Protein AF-A0AB35XKW8-F1 (afdb_monomer)

Secondary structure (DSSP, 8-state):
----PPPPPEEEEEE-SSTTEEEEEEESS--S-BEEEEE-TTTTTTTTTEEEEEETTEEEEEESSS-HHHHHHHHHHHHHHHGGGGGG-EE-TT-BPPPHHHHHHHHHHHHIIIIIHHHHHHTTEEEEEEEEEEETTEEEEEEEEEETTTT-HHHIIIIIHHHHHHHHHHHTS-EEEEE-

InterPro domains:
  IPR001075 NIF system FeS cluster assembly, NifU, C-terminal [PF01106] (121-177)
  IPR034904 Fe-S cluster assembly domain superfamily [G3DSA:3.30.300.130] (99-180)
  IPR034904 Fe-S cluster assembly domain superfamily [SSF117916] (100-179)

Radius of gyration: 18.02 Å; Cα contacts (8 Å, |Δi|>4): 327; chains: 1; bounding box: 42×29×47 Å

Solvent-accessible surface area (backbone atoms only — not comparable to full-atom values): 9863 Å² total; per-residue (Å²): 133,82,78,78,73,69,62,70,72,43,75,49,79,38,84,52,96,46,88,54,31,35,39,33,40,43,41,54,60,68,70,74,37,29,34,42,56,70,40,31,68,66,38,52,90,43,56,87,48,29,51,39,34,33,38,86,53,28,37,40,37,33,47,71,83,69,54,62,90,79,46,43,69,61,49,52,52,23,48,58,57,21,64,78,46,45,90,66,49,38,62,38,97,81,39,37,74,56,58,64,47,62,45,50,42,51,55,49,52,52,38,34,74,37,75,47,23,52,54,30,47,77,65,57,17,41,58,41,85,72,47,63,45,68,56,96,85,45,36,39,38,36,30,36,55,34,64,57,35,46,92,31,75,64,37,52,61,66,42,47,50,44,52,25,50,52,49,18,63,49,71,73,45,78,46,44,60,46,80,106

Nearest PDB structures (foldseek):
  4r1l-assembly2_C  TM=5.581E-01  e=3.832E-01  Bacteroides thetaiotaomicron VPI-5482
  4r1l-assembly3_B  TM=3.625E-01  e=9.963E-02  Bacteroides thetaiotaomicron VPI-5482
  4rvn-assembly1_B  TM=3.310E-01  e=1.197E-01  Bacteroides thetaiotaomicron VPI-5482
  4r1m-assembly1_B  TM=3.168E-01  e=7.336E-02  Bacteroides thetaiotaomicron VPI-5482
  4rvo-assembly2_D  TM=3.178E-01  e=8.815E-02  Bacteroides thetaiotaomicron VPI-5482

Structure (mmCIF, N/CA/C/O backbone):
data_AF-A0AB35XKW8-F1
#
_entry.id   AF-A0AB35XKW8-F1
#
loop_
_atom_site.group_PDB
_atom_site.id
_atom_site.type_symbol
_atom_site.label_atom_id
_atom_site.label_alt_id
_atom_site.label_comp_id
_atom_site.label_asym_id
_atom_site.label_entity_id
_atom_site.label_seq_id
_atom_site.pdbx_PDB_ins_code
_atom_site.Cartn_x
_atom_site.Cartn_y
_atom_site.Cartn_z
_atom_site.occupancy
_atom_site.B_iso_or_equiv
_atom_site.auth_seq_id
_atom_site.auth_comp_id
_atom_site.auth_asym_id
_atom_site.auth_atom_id
_atom_site.pdbx_PDB_model_num
ATOM 1 N N . MET A 1 1 ? 7.098 11.054 27.295 1.00 31.59 1 MET A N 1
ATOM 2 C CA . MET A 1 1 ? 6.701 11.093 25.871 1.00 31.59 1 MET A CA 1
ATOM 3 C C . MET A 1 1 ? 7.208 9.828 25.201 1.00 31.59 1 MET A C 1
ATOM 5 O O . MET A 1 1 ? 8.410 9.703 25.021 1.00 31.59 1 MET A O 1
ATOM 9 N N . LYS A 1 2 ? 6.337 8.852 24.909 1.00 32.81 2 LYS A N 1
ATOM 10 C CA . LYS A 1 2 ? 6.693 7.779 23.969 1.00 32.81 2 LYS A CA 1
ATOM 11 C C . LYS A 1 2 ? 6.633 8.412 22.583 1.00 32.81 2 LYS A C 1
ATOM 13 O O . LYS A 1 2 ? 5.578 8.929 22.228 1.00 32.81 2 LYS A O 1
ATOM 18 N N . LEU A 1 3 ? 7.746 8.432 21.848 1.00 36.75 3 LEU A N 1
ATOM 19 C CA . LEU A 1 3 ? 7.683 8.702 20.416 1.00 36.75 3 LEU A CA 1
ATOM 20 C C . LEU A 1 3 ? 6.728 7.658 19.838 1.00 36.75 3 LEU A C 1
ATOM 22 O O . LEU A 1 3 ? 7.002 6.460 19.931 1.00 36.75 3 LEU A O 1
ATOM 26 N N . ALA A 1 4 ? 5.593 8.096 19.300 1.00 41.97 4 ALA A N 1
ATOM 27 C CA . ALA A 1 4 ? 4.876 7.274 18.346 1.00 41.97 4 ALA A CA 1
ATOM 28 C C . ALA A 1 4 ? 5.882 7.018 17.219 1.00 41.97 4 ALA A C 1
ATOM 30 O O . ALA A 1 4 ? 6.265 7.951 16.512 1.00 41.97 4 ALA A O 1
ATOM 31 N N . SER A 1 5 ? 6.420 5.796 17.142 1.00 45.06 5 SER A N 1
ATOM 32 C CA . SER A 1 5 ? 7.221 5.415 15.984 1.00 45.06 5 SER A CA 1
ATOM 33 C C . SER A 1 5 ? 6.320 5.608 14.781 1.00 45.06 5 SER A C 1
ATOM 35 O O . SER A 1 5 ? 5.225 5.044 14.736 1.00 45.06 5 SER A O 1
ATOM 37 N N . ARG A 1 6 ? 6.769 6.436 13.835 1.00 52.53 6 ARG A N 1
ATOM 38 C CA . ARG A 1 6 ? 6.232 6.378 12.480 1.00 52.53 6 ARG A CA 1
ATOM 39 C C . ARG A 1 6 ? 6.251 4.905 12.059 1.00 52.53 6 ARG A C 1
ATOM 41 O O . ARG A 1 6 ? 7.224 4.223 12.402 1.00 52.53 6 ARG A O 1
ATOM 48 N N . PRO A 1 7 ? 5.199 4.395 11.401 1.00 57.16 7 PRO A N 1
ATOM 49 C CA . PRO A 1 7 ? 5.259 3.049 10.854 1.00 57.16 7 PRO A CA 1
ATOM 50 C C . PRO A 1 7 ? 6.541 2.945 10.019 1.00 57.16 7 PRO A C 1
ATOM 52 O O . PRO A 1 7 ? 6.806 3.803 9.179 1.00 57.16 7 PRO A O 1
ATOM 55 N N . SER A 1 8 ? 7.396 1.972 10.337 1.00 68.06 8 SER A N 1
ATOM 56 C CA . SER A 1 8 ? 8.631 1.757 9.588 1.00 68.06 8 SER A CA 1
ATOM 57 C C . SER A 1 8 ? 8.250 1.345 8.176 1.00 68.06 8 SER A C 1
ATOM 59 O O . SER A 1 8 ? 7.565 0.332 8.017 1.00 68.06 8 SER A O 1
ATOM 61 N N . THR A 1 9 ? 8.680 2.112 7.175 1.00 82.00 9 THR A N 1
ATOM 62 C CA . THR A 1 9 ? 8.496 1.729 5.777 1.00 82.00 9 THR A CA 1
ATOM 63 C C . THR A 1 9 ? 9.130 0.362 5.564 1.00 82.00 9 THR A C 1
ATOM 65 O O . THR A 1 9 ? 10.307 0.158 5.867 1.00 82.00 9 THR A O 1
ATOM 68 N N . ALA A 1 10 ? 8.336 -0.584 5.080 1.00 87.75 10 ALA A N 1
ATOM 69 C CA . ALA A 1 10 ? 8.802 -1.916 4.741 1.00 87.75 10 ALA A CA 1
ATOM 70 C C . ALA A 1 10 ? 8.487 -2.187 3.276 1.00 87.75 10 ALA A C 1
ATOM 72 O O . ALA A 1 10 ? 7.407 -1.844 2.793 1.00 87.75 10 ALA A O 1
ATOM 73 N N . ILE A 1 11 ? 9.448 -2.804 2.593 1.00 93.69 11 ILE A N 1
ATOM 74 C CA . ILE A 1 11 ? 9.279 -3.283 1.227 1.00 93.69 11 ILE A CA 1
ATOM 75 C C . ILE A 1 11 ? 9.716 -4.733 1.112 1.00 93.69 11 ILE A C 1
ATOM 77 O O . ILE A 1 11 ? 10.775 -5.122 1.633 1.00 93.69 11 ILE A O 1
ATOM 81 N N . HIS A 1 12 ? 8.925 -5.518 0.388 1.00 92.88 12 HIS A N 1
ATOM 82 C CA . HIS A 1 12 ? 9.279 -6.880 0.012 1.00 92.88 12 HIS A CA 1
ATOM 83 C C . HIS A 1 12 ? 8.929 -7.152 -1.456 1.00 92.88 12 HIS A C 1
ATOM 85 O O . HIS A 1 12 ? 7.879 -6.713 -1.929 1.00 92.88 12 HIS A O 1
ATOM 91 N N . PRO A 1 13 ? 9.809 -7.849 -2.192 1.00 96.75 13 PRO A N 1
ATOM 92 C CA . PRO A 1 13 ? 9.525 -8.255 -3.557 1.00 96.75 13 PRO A CA 1
ATOM 93 C C . PRO A 1 13 ? 8.660 -9.519 -3.586 1.00 96.75 13 PRO A C 1
ATOM 95 O O . PRO A 1 13 ? 8.907 -10.480 -2.856 1.00 96.75 13 PRO A O 1
ATOM 98 N N . GLU A 1 14 ? 7.692 -9.536 -4.491 1.00 97.38 14 GLU A N 1
ATOM 99 C CA . GLU A 1 14 ? 6.877 -10.686 -4.862 1.00 97.38 14 GLU A CA 1
ATOM 100 C C . GLU A 1 14 ? 7.125 -11.014 -6.335 1.00 97.38 14 GLU A C 1
ATOM 102 O O . GLU A 1 14 ? 7.125 -10.133 -7.202 1.00 97.38 14 GLU A O 1
ATOM 107 N N . ALA A 1 15 ? 7.359 -12.296 -6.617 1.00 96.50 15 ALA A N 1
ATOM 108 C CA . ALA A 1 15 ? 7.504 -12.773 -7.983 1.00 96.50 15 ALA A CA 1
ATOM 109 C C . ALA A 1 15 ? 6.166 -12.666 -8.722 1.00 96.50 15 ALA A C 1
ATOM 111 O O . ALA A 1 15 ? 5.113 -12.981 -8.164 1.00 96.50 15 ALA A O 1
ATOM 112 N N . THR A 1 16 ? 6.217 -12.261 -9.987 1.00 96.94 16 THR A N 1
ATOM 113 C CA . THR A 1 16 ? 5.053 -12.297 -10.875 1.00 96.94 16 THR A CA 1
ATOM 114 C C . THR A 1 16 ? 5.150 -13.479 -11.843 1.00 96.94 16 THR A C 1
ATOM 116 O O . THR A 1 16 ? 6.077 -14.287 -11.769 1.00 96.94 16 THR A O 1
ATOM 119 N N . ALA A 1 17 ? 4.173 -13.608 -12.745 1.00 96.12 17 ALA A N 1
ATOM 120 C CA . ALA A 1 17 ? 4.234 -14.600 -13.816 1.00 96.12 17 ALA A CA 1
ATOM 121 C C . ALA A 1 17 ? 5.375 -14.323 -14.812 1.00 96.12 17 ALA A C 1
ATOM 123 O O . ALA A 1 17 ? 5.873 -15.263 -15.430 1.00 96.12 17 ALA A O 1
ATOM 124 N N . ASP A 1 18 ? 5.788 -13.060 -14.955 1.00 96.50 18 ASP A N 1
ATOM 125 C CA . ASP A 1 18 ? 6.943 -12.666 -15.754 1.00 96.50 18 ASP A CA 1
ATOM 126 C C . ASP A 1 18 ? 8.193 -12.582 -14.855 1.00 96.50 18 ASP A C 1
ATOM 128 O O . ASP A 1 18 ? 8.229 -11.760 -13.936 1.00 96.50 18 ASP A O 1
ATOM 132 N N . PRO A 1 19 ? 9.244 -13.389 -15.094 1.00 94.69 19 PRO A N 1
ATOM 133 C CA . PRO A 1 19 ? 10.497 -13.307 -14.346 1.00 94.69 19 PRO A CA 1
ATOM 134 C C . PRO A 1 19 ? 11.203 -11.948 -14.442 1.00 94.69 19 PRO A C 1
ATOM 136 O O . PRO A 1 19 ? 12.021 -11.635 -13.576 1.00 94.69 19 PRO A O 1
ATOM 139 N N . ALA A 1 20 ? 10.919 -11.152 -15.478 1.00 97.00 20 ALA A N 1
ATOM 140 C CA . ALA A 1 20 ? 11.434 -9.794 -15.614 1.00 97.00 20 ALA A CA 1
ATOM 141 C C . ALA A 1 20 ? 10.683 -8.787 -14.729 1.00 97.00 20 ALA A C 1
ATOM 143 O O . ALA A 1 20 ? 11.193 -7.691 -14.488 1.00 97.00 20 ALA A O 1
ATOM 144 N N . THR A 1 21 ? 9.522 -9.151 -14.183 1.00 98.25 21 THR A N 1
ATOM 145 C CA . THR A 1 21 ? 8.661 -8.254 -13.411 1.00 98.25 21 THR A CA 1
ATOM 146 C C . THR A 1 21 ? 8.548 -8.701 -11.958 1.00 98.25 21 THR A C 1
ATOM 148 O O . THR A 1 21 ? 8.154 -9.828 -11.649 1.00 98.25 21 THR A O 1
ATOM 151 N N . LEU A 1 22 ? 8.838 -7.779 -11.043 1.00 98.31 22 LEU A N 1
ATOM 152 C CA . LEU A 1 22 ? 8.601 -7.942 -9.612 1.00 98.31 22 LEU A CA 1
ATOM 153 C C . LEU A 1 22 ? 7.545 -6.951 -9.134 1.00 98.31 22 LEU A C 1
ATOM 155 O O . LEU A 1 22 ? 7.564 -5.773 -9.493 1.00 98.31 22 LEU A O 1
ATOM 159 N N . ARG A 1 23 ? 6.660 -7.426 -8.258 1.00 98.25 23 ARG A N 1
ATOM 160 C CA . ARG A 1 23 ? 5.759 -6.577 -7.482 1.00 98.25 23 ARG A CA 1
ATOM 161 C C . ARG A 1 23 ? 6.428 -6.262 -6.150 1.00 98.25 23 ARG A C 1
ATOM 163 O O . ARG A 1 23 ? 6.595 -7.139 -5.312 1.00 98.25 23 ARG A O 1
ATOM 170 N N . TRP A 1 24 ? 6.805 -5.013 -5.940 1.00 97.94 24 TRP A N 1
ATOM 171 C CA . TRP A 1 24 ? 7.358 -4.531 -4.680 1.00 97.94 24 TRP A CA 1
ATOM 172 C C . TRP A 1 24 ? 6.222 -4.017 -3.813 1.00 97.94 24 TRP A C 1
ATOM 174 O O . TRP A 1 24 ? 5.724 -2.914 -4.026 1.00 97.94 24 TRP A O 1
ATOM 184 N N . VAL A 1 25 ? 5.788 -4.825 -2.853 1.00 96.44 25 VAL A N 1
ATOM 185 C CA . VAL A 1 25 ? 4.743 -4.420 -1.912 1.00 96.44 25 VAL A CA 1
ATOM 186 C C . VAL A 1 25 ? 5.313 -3.387 -0.946 1.00 96.44 25 VAL A C 1
ATOM 188 O O . VAL A 1 25 ? 6.421 -3.552 -0.434 1.00 96.44 25 VAL A O 1
ATOM 191 N N . VAL A 1 26 ? 4.553 -2.316 -0.721 1.00 94.56 26 VAL A N 1
ATOM 192 C CA . VAL A 1 26 ? 4.947 -1.156 0.079 1.00 94.56 26 VAL A CA 1
ATOM 193 C C . VAL A 1 26 ? 4.020 -1.010 1.287 1.00 94.56 26 VAL A C 1
ATOM 195 O O . VAL A 1 26 ? 2.817 -0.752 1.167 1.00 94.56 26 VAL A O 1
ATOM 198 N N . SER A 1 27 ? 4.614 -1.102 2.474 1.00 90.62 27 SER A N 1
ATOM 199 C CA . SER A 1 27 ? 3.948 -0.907 3.763 1.00 90.62 27 SER A CA 1
ATOM 200 C C . SER A 1 27 ? 4.454 0.348 4.471 1.00 90.62 27 SER A C 1
ATOM 202 O O . SER A 1 27 ? 5.594 0.773 4.292 1.00 90.62 27 SER A O 1
ATOM 204 N N . GLY A 1 28 ? 3.606 0.941 5.313 1.00 87.06 28 GLY A N 1
ATOM 205 C CA . GLY A 1 28 ? 3.952 2.094 6.153 1.00 87.06 28 GLY A CA 1
ATOM 206 C C . GLY A 1 28 ? 3.899 3.471 5.478 1.00 87.06 28 GLY A C 1
ATOM 207 O O . GLY A 1 28 ? 3.867 4.473 6.187 1.00 87.06 28 GLY A O 1
ATOM 208 N N . VAL A 1 29 ? 3.802 3.545 4.148 1.00 89.69 29 VAL A N 1
ATOM 209 C CA . VAL A 1 29 ? 3.678 4.806 3.391 1.00 89.69 29 VAL A CA 1
ATOM 210 C C . VAL A 1 29 ? 2.570 4.705 2.337 1.00 89.69 29 VAL A C 1
ATOM 212 O O . VAL A 1 29 ? 2.234 3.601 1.895 1.00 89.69 29 VAL A O 1
ATOM 215 N N . SER A 1 30 ? 1.927 5.828 2.007 1.00 88.94 30 SER A N 1
ATOM 216 C CA . SER A 1 30 ? 1.024 5.940 0.857 1.00 88.94 30 SER A CA 1
ATOM 217 C C . SER A 1 30 ? 1.808 6.385 -0.374 1.00 88.94 30 SER A C 1
ATOM 219 O O . SER A 1 30 ? 2.691 7.241 -0.297 1.00 88.94 30 SER A O 1
ATOM 221 N N . LEU A 1 31 ? 1.487 5.779 -1.511 1.00 93.31 31 LEU A N 1
ATOM 222 C CA . LEU A 1 31 ? 2.049 6.176 -2.795 1.00 93.31 31 LEU A CA 1
ATOM 223 C C . LEU A 1 31 ? 1.239 7.363 -3.354 1.00 93.31 31 LEU A C 1
ATOM 225 O O . LEU A 1 31 ? 0.085 7.528 -2.964 1.00 93.31 31 LEU A O 1
ATOM 229 N N . PRO A 1 32 ? 1.833 8.230 -4.188 1.00 91.69 32 PRO A N 1
ATOM 230 C CA . PRO A 1 32 ? 1.197 9.496 -4.571 1.00 91.69 32 PRO A CA 1
ATOM 231 C C . PRO A 1 32 ? 0.237 9.391 -5.768 1.00 91.69 32 PRO A C 1
ATOM 233 O O . PRO A 1 32 ? -0.646 10.232 -5.915 1.00 91.69 32 PRO A O 1
ATOM 236 N N . PHE A 1 33 ? 0.396 8.384 -6.629 1.00 95.50 33 PHE A N 1
ATOM 237 C CA . PHE A 1 33 ? -0.398 8.202 -7.849 1.00 95.50 33 PHE A CA 1
ATOM 238 C C . PHE A 1 33 ? -0.390 6.737 -8.308 1.00 95.50 33 PHE A C 1
ATOM 240 O O . PHE A 1 33 ? 0.419 5.939 -7.837 1.00 95.50 33 PHE A O 1
ATOM 247 N N . ALA A 1 34 ? -1.289 6.396 -9.229 1.00 95.88 34 ALA A N 1
ATOM 248 C CA . ALA A 1 34 ? -1.226 5.199 -10.060 1.00 95.88 34 ALA A CA 1
ATOM 249 C C . ALA A 1 34 ? -0.699 5.554 -11.457 1.00 95.88 34 ALA A C 1
ATOM 251 O O . ALA A 1 34 ? -1.082 6.581 -12.014 1.00 95.88 34 ALA A O 1
ATOM 252 N N . GLY A 1 35 ? 0.150 4.700 -12.028 1.00 96.88 35 GLY A N 1
ATOM 253 C CA . GLY A 1 35 ? 0.712 4.861 -13.373 1.00 96.88 35 GLY A CA 1
ATOM 254 C C . GLY A 1 35 ? 2.240 4.854 -13.405 1.00 96.88 35 GLY A C 1
ATOM 255 O O . GLY A 1 35 ? 2.895 4.636 -12.386 1.00 96.88 35 GLY A O 1
ATOM 256 N N . GLU A 1 36 ? 2.810 5.076 -14.590 1.00 97.44 36 GLU A N 1
ATOM 257 C CA . GLU A 1 36 ? 4.262 5.078 -14.806 1.00 97.44 36 GLU A CA 1
ATOM 258 C C . GLU A 1 36 ? 4.971 6.115 -13.920 1.00 97.44 36 GLU A C 1
ATOM 260 O O . GLU A 1 36 ? 4.539 7.264 -13.807 1.00 97.44 36 GLU A O 1
ATOM 265 N N . LEU A 1 37 ? 6.086 5.709 -13.317 1.00 97.62 37 LEU A N 1
ATOM 266 C CA . LEU A 1 37 ? 6.998 6.566 -12.574 1.00 97.62 37 LEU A CA 1
ATOM 267 C C . LEU A 1 37 ? 8.062 7.136 -13.518 1.00 97.62 37 LEU A C 1
ATOM 269 O O . LEU A 1 37 ? 8.874 6.393 -14.066 1.00 97.62 37 LEU A O 1
ATOM 273 N N . VAL A 1 38 ? 8.096 8.460 -13.656 1.00 97.38 38 VAL A N 1
ATOM 274 C CA . VAL A 1 38 ? 9.049 9.169 -14.526 1.00 97.38 38 VAL A CA 1
ATOM 275 C C . VAL A 1 38 ? 10.266 9.674 -13.762 1.00 97.38 38 VAL A C 1
ATOM 277 O O . VAL A 1 38 ? 11.364 9.702 -14.315 1.00 97.38 38 VAL A O 1
ATOM 280 N N . SER A 1 39 ? 10.099 10.085 -12.506 1.00 96.75 39 SER A N 1
ATOM 281 C CA . SER A 1 39 ? 11.230 10.429 -11.645 1.00 96.75 39 SER A CA 1
ATOM 282 C C . SER A 1 39 ? 10.891 10.206 -10.177 1.00 96.75 39 SER A C 1
ATOM 284 O O . SER A 1 39 ? 9.760 10.426 -9.739 1.00 96.75 39 SER A O 1
ATOM 286 N N . ALA A 1 40 ? 11.887 9.785 -9.415 1.00 96.88 40 ALA A N 1
ATOM 287 C CA . ALA A 1 40 ? 11.820 9.670 -7.969 1.00 96.88 40 ALA A CA 1
ATOM 288 C C . ALA A 1 40 ? 13.242 9.789 -7.425 1.00 96.88 40 ALA A C 1
ATOM 290 O O . ALA A 1 40 ? 14.064 8.917 -7.731 1.00 96.88 40 ALA A O 1
ATOM 291 N N . PRO A 1 41 ? 13.537 10.796 -6.580 1.00 94.38 41 PRO A N 1
ATOM 292 C CA . PRO A 1 41 ? 14.869 10.971 -6.025 1.00 94.38 41 PRO A CA 1
ATOM 293 C C . PRO A 1 41 ? 15.412 9.680 -5.405 1.00 94.38 41 PRO A C 1
ATOM 295 O O . PRO A 1 41 ? 14.839 9.132 -4.465 1.00 94.38 41 PRO A O 1
ATOM 298 N N . GLY A 1 42 ? 16.534 9.205 -5.943 1.00 91.31 42 GLY A N 1
ATOM 299 C CA . GLY A 1 42 ? 17.184 7.955 -5.537 1.00 91.31 42 GLY A CA 1
ATOM 300 C C . GLY A 1 42 ? 16.894 6.760 -6.448 1.00 91.31 42 GLY A C 1
ATOM 301 O O . GLY A 1 42 ? 17.689 5.826 -6.450 1.00 91.31 42 GLY A O 1
ATOM 302 N N . LEU A 1 43 ? 15.831 6.797 -7.257 1.00 95.81 43 LEU A N 1
ATOM 303 C CA . LEU A 1 43 ? 15.491 5.759 -8.238 1.00 95.81 43 LEU A CA 1
ATOM 304 C C . LEU A 1 43 ? 15.782 6.177 -9.687 1.00 95.81 43 LEU A C 1
ATOM 306 O O . LEU A 1 43 ? 15.826 5.313 -10.559 1.00 95.81 43 LEU A O 1
ATOM 310 N N . ASP A 1 44 ? 16.033 7.463 -9.943 1.00 95.62 44 ASP A N 1
ATOM 311 C CA . ASP A 1 44 ? 16.234 8.026 -11.290 1.00 95.62 44 ASP A CA 1
ATOM 312 C C . ASP A 1 44 ? 17.299 7.280 -12.116 1.00 95.62 44 ASP A C 1
ATOM 314 O O . ASP A 1 44 ? 17.128 7.056 -13.313 1.00 95.62 44 ASP A O 1
ATOM 318 N N . GLU A 1 45 ? 18.371 6.808 -11.472 1.00 93.44 45 GLU A N 1
ATOM 319 C CA . GLU A 1 45 ? 19.447 6.035 -12.115 1.00 93.44 45 GLU A CA 1
ATOM 320 C C . GLU A 1 45 ? 18.986 4.665 -12.653 1.00 93.44 45 GLU A C 1
ATOM 322 O O . GLU A 1 45 ? 19.651 4.061 -13.498 1.00 93.44 45 GLU A O 1
ATOM 327 N N . PHE A 1 46 ? 17.850 4.149 -12.175 1.00 95.69 46 PHE A N 1
ATOM 328 C CA . PHE A 1 46 ? 17.266 2.889 -12.631 1.00 95.69 46 PHE A CA 1
ATOM 329 C C . PHE A 1 46 ? 16.239 3.067 -13.744 1.00 95.69 46 PHE A C 1
ATOM 331 O O . PHE A 1 46 ? 16.071 2.132 -14.524 1.00 95.69 46 PHE A O 1
ATOM 338 N N . LEU A 1 47 ? 15.600 4.234 -13.866 1.00 94.00 47 LEU A N 1
AT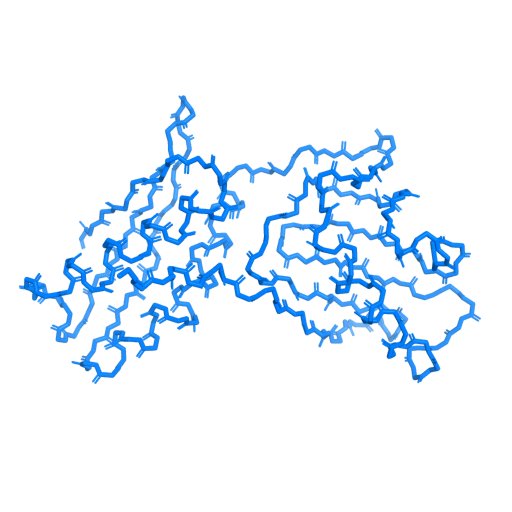OM 339 C CA . LEU A 1 47 ? 14.452 4.433 -14.764 1.00 94.00 47 LEU A CA 1
ATOM 340 C C . LEU A 1 47 ? 14.801 4.314 -16.260 1.00 94.00 47 LEU A C 1
ATOM 342 O O . LEU A 1 47 ? 13.917 4.136 -17.089 1.00 94.00 47 LEU A O 1
ATOM 346 N N . GLY A 1 48 ? 16.090 4.326 -16.620 1.00 92.69 48 GLY A N 1
ATOM 347 C CA . GLY A 1 48 ? 16.551 4.012 -17.981 1.00 92.69 48 GLY A CA 1
ATOM 348 C C . GLY A 1 48 ? 16.663 2.513 -18.308 1.00 92.69 48 GLY A C 1
ATOM 349 O O . GLY A 1 48 ? 16.792 2.159 -19.473 1.00 92.69 48 GLY A O 1
ATOM 350 N N . ARG A 1 49 ? 16.644 1.629 -17.301 1.00 94.94 49 ARG A N 1
ATOM 351 C CA . ARG A 1 49 ? 16.834 0.166 -17.448 1.00 94.94 49 ARG A CA 1
ATOM 352 C C . ARG A 1 49 ? 15.762 -0.680 -16.755 1.00 94.94 49 ARG A C 1
ATOM 354 O O . ARG A 1 49 ? 15.719 -1.895 -16.947 1.00 94.94 49 ARG A O 1
ATOM 361 N N . VAL A 1 50 ? 14.926 -0.052 -15.934 1.00 97.56 50 VAL A N 1
ATOM 362 C CA . VAL A 1 50 ? 13.786 -0.651 -15.245 1.00 97.56 50 VAL A CA 1
ATOM 363 C C . VAL A 1 50 ? 12.590 0.258 -15.483 1.00 97.56 50 VAL A C 1
ATOM 365 O O . VAL A 1 50 ? 12.610 1.417 -15.078 1.00 97.56 50 VAL A O 1
ATOM 368 N N . HIS A 1 51 ? 11.554 -0.274 -16.121 1.00 97.50 51 HIS A N 1
ATOM 369 C CA . HIS A 1 51 ? 10.262 0.393 -16.193 1.00 97.50 51 HIS A CA 1
ATOM 370 C C . HIS A 1 51 ? 9.534 0.207 -14.861 1.00 97.50 51 HIS A C 1
ATOM 372 O O . HIS A 1 51 ? 9.524 -0.898 -14.310 1.00 97.50 51 HIS A O 1
ATOM 378 N N . VAL A 1 52 ? 8.964 1.283 -14.323 1.00 98.12 52 VAL A N 1
ATOM 379 C CA . VAL A 1 52 ? 8.370 1.294 -12.986 1.00 98.12 52 VAL A CA 1
ATOM 380 C C . VAL A 1 52 ? 6.957 1.857 -13.056 1.00 98.12 52 VAL A C 1
ATOM 382 O O . VAL A 1 52 ? 6.766 2.996 -13.465 1.00 98.12 52 VAL A O 1
ATOM 385 N N . GLU A 1 53 ? 5.976 1.083 -12.603 1.00 97.94 53 GLU A N 1
ATOM 386 C CA . GLU A 1 53 ? 4.583 1.504 -12.462 1.00 97.94 53 GLU A CA 1
ATOM 387 C C . GLU A 1 53 ? 4.187 1.532 -10.987 1.00 97.94 53 GLU A C 1
ATOM 389 O O . GLU A 1 53 ? 4.419 0.592 -10.223 1.00 97.94 53 GLU A O 1
ATOM 394 N N . VAL A 1 54 ? 3.558 2.622 -10.570 1.00 97.75 54 VAL A N 1
ATOM 395 C CA . VAL A 1 54 ? 3.025 2.798 -9.223 1.00 97.75 54 VAL A CA 1
ATOM 396 C C . VAL A 1 54 ? 1.574 2.321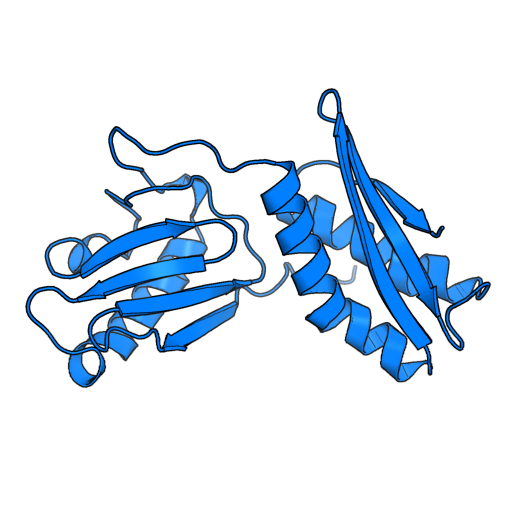 -9.203 1.00 97.75 54 VAL A C 1
ATOM 398 O O . VAL A 1 54 ? 0.792 2.612 -10.106 1.00 97.75 54 VAL A O 1
ATOM 401 N N . THR A 1 55 ? 1.204 1.573 -8.168 1.00 95.81 55 THR A N 1
ATOM 402 C CA . THR A 1 55 ? -0.160 1.078 -7.932 1.00 95.81 55 THR A CA 1
ATOM 403 C C . THR A 1 55 ? -0.546 1.300 -6.472 1.00 95.81 55 THR A C 1
ATOM 405 O O . THR A 1 55 ? 0.299 1.659 -5.648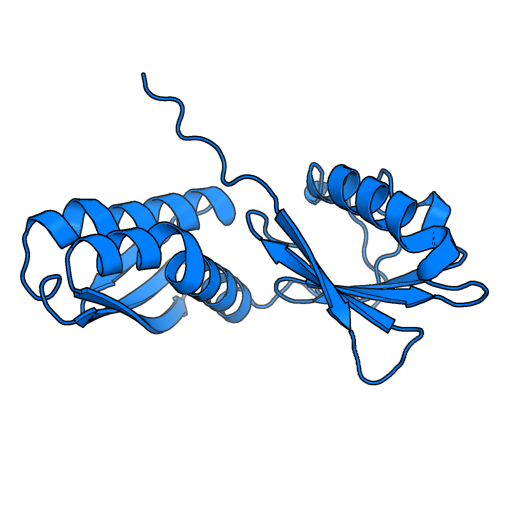 1.00 95.81 55 THR A O 1
ATOM 408 N N . VAL A 1 56 ? -1.804 1.040 -6.104 1.00 93.94 56 VAL A N 1
ATOM 409 C CA . VAL A 1 56 ? -2.202 1.035 -4.690 1.00 93.94 56 VAL A CA 1
ATOM 410 C C . VAL A 1 56 ? -1.341 0.020 -3.927 1.00 93.94 56 VAL A C 1
ATOM 412 O O . VAL A 1 56 ? -1.393 -1.189 -4.167 1.00 93.94 56 VAL A O 1
ATOM 415 N N . GLY A 1 57 ? -0.525 0.531 -3.004 1.00 93.81 57 GLY A N 1
ATOM 416 C CA . GLY A 1 57 ? 0.236 -0.297 -2.076 1.00 93.81 57 GLY A CA 1
ATOM 417 C C . GLY A 1 57 ? 1.435 -1.044 -2.649 1.00 93.81 57 GLY A C 1
ATOM 418 O O . GLY A 1 57 ? 2.031 -1.853 -1.937 1.00 93.81 57 GLY A O 1
ATOM 419 N N . ALA A 1 58 ? 1.795 -0.817 -3.910 1.00 96.75 58 ALA A N 1
ATOM 420 C CA . ALA A 1 58 ? 2.938 -1.483 -4.511 1.00 96.75 58 ALA A CA 1
ATOM 421 C C . ALA A 1 58 ? 3.524 -0.712 -5.689 1.00 96.75 58 ALA A C 1
ATOM 423 O O . ALA A 1 58 ? 2.847 0.071 -6.355 1.00 96.75 58 ALA A O 1
ATOM 424 N N . VAL A 1 59 ? 4.777 -1.030 -5.979 1.00 97.62 59 VAL A N 1
ATOM 425 C CA . VAL A 1 59 ? 5.492 -0.615 -7.180 1.00 97.62 59 VAL A CA 1
ATOM 426 C C . VAL A 1 59 ? 5.750 -1.854 -8.033 1.00 97.62 59 VAL A C 1
ATOM 428 O O . VAL A 1 59 ? 6.361 -2.815 -7.570 1.00 97.62 59 VAL A O 1
ATOM 431 N N . ILE A 1 60 ? 5.270 -1.861 -9.270 1.00 98.38 60 ILE A N 1
ATOM 432 C CA . ILE A 1 60 ? 5.574 -2.897 -10.254 1.00 98.38 60 ILE A CA 1
ATOM 433 C C . ILE A 1 60 ? 6.827 -2.457 -10.996 1.00 98.38 60 ILE A C 1
ATOM 435 O O . ILE A 1 60 ? 6.865 -1.371 -11.562 1.00 98.38 60 ILE A O 1
ATOM 439 N N . ALA A 1 61 ? 7.871 -3.273 -10.959 1.00 98.25 61 ALA A N 1
ATOM 440 C CA . ALA A 1 61 ? 9.129 -2.966 -11.617 1.00 98.25 61 ALA A CA 1
ATOM 441 C C . ALA A 1 61 ? 9.449 -4.066 -12.624 1.00 98.25 61 ALA A C 1
ATOM 443 O O . ALA A 1 61 ? 9.478 -5.243 -12.259 1.00 98.25 61 ALA A O 1
ATOM 444 N N . THR A 1 62 ? 9.722 -3.678 -13.866 1.00 98.44 62 THR A N 1
ATOM 445 C CA . THR A 1 62 ? 10.060 -4.580 -14.967 1.00 98.44 62 THR A CA 1
ATOM 446 C C . THR A 1 62 ? 11.434 -4.234 -15.508 1.00 98.44 62 THR A C 1
ATOM 448 O O . THR A 1 62 ? 11.677 -3.119 -15.968 1.00 98.44 62 THR A O 1
ATOM 451 N N . VAL A 1 63 ? 12.353 -5.190 -15.442 1.00 97.50 63 VAL A N 1
ATOM 452 C CA . VAL A 1 63 ? 13.716 -5.019 -15.940 1.00 97.50 63 VAL A CA 1
ATOM 453 C C . VAL A 1 63 ? 13.754 -5.142 -17.467 1.00 97.50 63 VAL A C 1
ATOM 455 O O . VAL A 1 63 ? 13.140 -6.047 -18.024 1.00 97.50 63 VAL A O 1
ATOM 458 N N . LEU A 1 64 ? 14.456 -4.230 -18.148 1.00 95.06 64 LEU A N 1
ATOM 459 C CA . LEU A 1 64 ? 14.459 -4.148 -19.617 1.00 95.06 64 LEU A CA 1
ATOM 460 C C . LEU A 1 64 ? 15.682 -4.825 -20.254 1.00 95.06 64 LEU A C 1
ATOM 462 O O . LEU A 1 64 ? 15.549 -5.567 -21.222 1.00 95.06 64 LEU A O 1
ATOM 466 N N . GLU A 1 65 ? 16.877 -4.582 -19.709 1.00 82.00 65 GLU A N 1
ATOM 467 C CA . GLU A 1 65 ? 18.156 -5.021 -20.304 1.00 82.00 65 GLU A CA 1
ATOM 468 C C . GLU A 1 65 ? 19.061 -5.761 -19.295 1.00 82.00 65 GLU A C 1
ATOM 470 O O . GLU A 1 65 ? 20.283 -5.817 -19.435 1.00 82.00 65 GLU A O 1
ATOM 475 N N . ASP A 1 66 ? 18.471 -6.317 -18.233 1.00 86.19 66 ASP A N 1
ATOM 476 C CA . ASP A 1 66 ? 19.193 -6.823 -17.062 1.00 86.19 66 ASP A CA 1
ATOM 477 C C . ASP A 1 66 ? 18.477 -8.014 -16.389 1.00 86.19 66 ASP A C 1
ATOM 479 O O . ASP A 1 66 ? 17.433 -8.465 -16.853 1.00 86.19 66 ASP A O 1
ATOM 483 N N . SER A 1 67 ? 19.023 -8.528 -15.284 1.00 92.50 67 SER A N 1
ATOM 484 C CA . SER A 1 67 ? 18.375 -9.537 -14.442 1.00 92.50 67 SER A CA 1
ATOM 485 C C . SER A 1 67 ? 18.236 -9.065 -12.995 1.00 92.50 67 SER A C 1
ATOM 487 O O . SER A 1 67 ? 19.130 -8.428 -12.431 1.00 92.50 67 SER A O 1
ATOM 489 N N . TRP A 1 68 ? 17.129 -9.437 -12.347 1.00 95.94 68 TRP A N 1
ATOM 490 C CA . TRP A 1 68 ? 16.893 -9.120 -10.934 1.00 95.94 68 TRP A CA 1
ATOM 491 C C . TRP A 1 68 ? 17.957 -9.680 -9.991 1.00 95.94 68 TRP A C 1
ATOM 493 O O . TRP A 1 68 ? 18.240 -9.063 -8.968 1.00 95.94 68 TRP A O 1
ATOM 503 N N . GLU A 1 69 ? 18.593 -10.797 -10.348 1.00 94.69 69 GLU A N 1
ATOM 504 C CA . GLU A 1 69 ? 19.734 -11.341 -9.605 1.00 94.69 69 GLU A CA 1
ATOM 505 C C . GLU A 1 69 ? 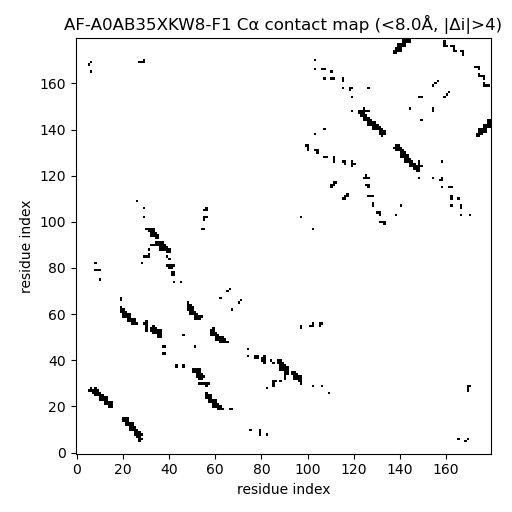20.888 -10.333 -9.516 1.00 94.69 69 GLU A C 1
ATOM 507 O O . GLU A 1 69 ? 21.524 -10.208 -8.471 1.00 94.69 69 GLU A O 1
ATOM 512 N N . ARG A 1 70 ? 21.130 -9.574 -10.593 1.00 95.19 70 ARG A N 1
ATOM 513 C CA . ARG A 1 70 ? 22.230 -8.614 -10.662 1.00 95.19 70 ARG A CA 1
ATOM 514 C C . ARG A 1 70 ? 21.891 -7.269 -10.031 1.00 95.19 70 ARG A C 1
ATOM 516 O O . ARG A 1 70 ? 22.754 -6.689 -9.382 1.00 95.19 70 ARG A O 1
ATOM 523 N N . ILE A 1 71 ? 20.676 -6.758 -10.236 1.00 95.38 71 ILE A N 1
ATOM 524 C CA . ILE A 1 71 ? 20.321 -5.380 -9.842 1.00 95.38 71 ILE A CA 1
ATOM 525 C C . ILE A 1 71 ? 19.369 -5.275 -8.651 1.00 95.38 71 ILE A C 1
ATOM 527 O O . ILE A 1 71 ? 19.158 -4.176 -8.142 1.00 95.38 71 ILE A O 1
ATOM 531 N N . GLY A 1 72 ? 18.779 -6.380 -8.192 1.00 95.25 72 GLY A N 1
ATOM 532 C CA . GLY A 1 72 ? 17.688 -6.349 -7.215 1.00 95.25 72 GLY A CA 1
ATOM 533 C C . GLY A 1 72 ? 18.073 -5.770 -5.855 1.00 95.25 72 GLY A C 1
ATOM 534 O O . GLY A 1 72 ? 17.267 -5.071 -5.245 1.00 95.25 72 GLY A O 1
ATOM 535 N N . GLY A 1 73 ? 19.301 -6.014 -5.384 1.00 96.25 73 GLY A N 1
ATOM 536 C CA . GLY A 1 73 ? 19.790 -5.460 -4.115 1.00 96.25 73 GLY A CA 1
ATOM 537 C C . GLY A 1 73 ? 19.923 -3.935 -4.147 1.00 96.25 73 GLY A C 1
ATOM 538 O O . GLY A 1 73 ? 19.419 -3.243 -3.256 1.00 96.25 73 GLY A O 1
ATOM 539 N N . ASP A 1 74 ? 20.536 -3.411 -5.207 1.00 96.44 74 ASP A N 1
ATOM 540 C CA . ASP A 1 74 ? 20.722 -1.970 -5.386 1.00 96.44 74 ASP A CA 1
ATOM 541 C C . ASP A 1 74 ? 19.383 -1.280 -5.664 1.00 96.44 74 ASP A C 1
ATOM 543 O O . ASP A 1 74 ? 19.093 -0.248 -5.063 1.00 96.44 74 ASP A O 1
ATOM 547 N N . PHE A 1 75 ? 18.517 -1.890 -6.486 1.00 96.88 75 PHE A N 1
ATOM 548 C CA . PHE A 1 75 ? 17.168 -1.381 -6.743 1.00 96.88 75 PHE A CA 1
ATOM 549 C C . PHE A 1 75 ? 16.340 -1.312 -5.456 1.00 96.88 75 PHE A C 1
ATOM 551 O O . PHE A 1 75 ? 15.709 -0.296 -5.186 1.00 96.88 75 PHE A O 1
ATOM 558 N N . ARG A 1 76 ? 16.377 -2.353 -4.610 1.00 96.88 76 ARG A N 1
ATOM 559 C CA . ARG A 1 76 ? 15.695 -2.344 -3.305 1.00 96.88 76 ARG A CA 1
ATOM 560 C C . ARG A 1 76 ? 16.184 -1.195 -2.425 1.00 96.88 76 ARG A C 1
ATOM 562 O O . ARG A 1 76 ? 15.382 -0.550 -1.751 1.00 96.88 76 ARG A O 1
ATOM 569 N N . THR A 1 77 ? 17.493 -0.959 -2.410 1.00 95.81 77 THR A N 1
ATOM 570 C CA . THR A 1 77 ? 18.101 0.123 -1.624 1.00 95.81 77 THR A CA 1
ATOM 571 C C . THR A 1 77 ? 17.633 1.484 -2.138 1.00 95.81 77 THR A C 1
ATOM 573 O O . THR A 1 77 ? 17.135 2.291 -1.357 1.00 95.81 77 THR A O 1
ATOM 576 N N . ALA A 1 78 ? 17.697 1.696 -3.453 1.00 96.75 78 ALA A N 1
ATOM 577 C CA . ALA A 1 78 ? 17.204 2.893 -4.127 1.00 96.75 78 ALA A CA 1
ATOM 578 C C . ALA A 1 78 ? 15.710 3.144 -3.871 1.00 96.75 78 ALA A C 1
ATOM 580 O O . ALA A 1 78 ? 15.327 4.241 -3.468 1.00 96.75 78 ALA A O 1
ATOM 581 N N . LEU A 1 79 ? 14.870 2.115 -4.015 1.00 96.88 79 LEU A N 1
ATOM 582 C CA . LEU A 1 79 ? 13.434 2.196 -3.755 1.00 96.88 79 LEU A CA 1
ATOM 583 C C . LEU A 1 79 ? 13.144 2.536 -2.288 1.00 96.88 79 LEU A C 1
ATOM 585 O O . LEU A 1 79 ? 12.281 3.363 -2.013 1.00 96.88 79 LEU A O 1
ATOM 589 N N . THR A 1 80 ? 13.884 1.950 -1.340 1.00 95.19 80 THR A N 1
ATOM 590 C CA . THR A 1 80 ? 13.733 2.273 0.090 1.00 95.19 80 THR A CA 1
ATOM 591 C C . THR A 1 80 ? 13.997 3.756 0.350 1.00 95.19 80 THR A C 1
ATOM 593 O O . THR A 1 80 ? 13.199 4.397 1.025 1.00 95.19 80 THR A O 1
ATOM 596 N N . MET A 1 81 ? 15.071 4.310 -0.225 1.00 93.75 81 MET A N 1
ATOM 597 C CA . MET A 1 81 ? 15.405 5.734 -0.101 1.00 93.75 81 MET A CA 1
ATOM 598 C C . MET A 1 81 ? 14.353 6.628 -0.768 1.00 93.75 81 MET A C 1
ATOM 600 O O . MET A 1 81 ? 13.934 7.630 -0.190 1.00 93.75 81 MET A O 1
ATOM 604 N N . ALA A 1 82 ? 13.884 6.254 -1.961 1.00 95.62 82 ALA A N 1
ATOM 605 C CA . ALA A 1 82 ? 12.871 7.009 -2.692 1.00 95.62 82 ALA A CA 1
ATOM 606 C C . ALA A 1 82 ? 11.539 7.094 -1.924 1.00 95.62 82 ALA A C 1
ATOM 608 O O . ALA A 1 82 ? 10.882 8.136 -1.935 1.00 95.62 82 ALA A O 1
ATOM 609 N N . LEU A 1 83 ? 11.152 6.030 -1.211 1.00 94.94 83 LEU A N 1
ATOM 610 C CA . LEU A 1 83 ? 9.922 5.982 -0.410 1.00 94.94 83 LEU A CA 1
ATOM 611 C C . LEU A 1 83 ? 9.937 6.905 0.817 1.00 94.94 83 LEU A C 1
ATOM 613 O O . LEU A 1 83 ? 8.880 7.189 1.377 1.00 94.94 83 LEU A O 1
ATOM 617 N N . GLU A 1 84 ? 11.100 7.406 1.238 1.00 91.69 84 GLU A N 1
ATOM 618 C CA . GLU A 1 84 ? 11.176 8.425 2.293 1.00 91.69 84 GLU A CA 1
ATOM 619 C C . GLU A 1 84 ? 10.685 9.800 1.809 1.00 91.69 84 GLU A C 1
ATOM 621 O O . GLU A 1 84 ? 10.385 10.674 2.627 1.00 91.69 84 GLU A O 1
ATOM 626 N N . ARG A 1 85 ? 10.600 9.998 0.485 1.00 91.50 85 ARG A N 1
ATOM 627 C CA . ARG A 1 85 ? 10.305 11.275 -0.177 1.00 91.50 85 ARG A CA 1
ATOM 628 C C . ARG A 1 85 ? 9.285 11.112 -1.310 1.00 91.50 85 ARG A C 1
ATOM 630 O O . ARG A 1 85 ? 9.483 11.625 -2.407 1.00 91.50 85 ARG A O 1
ATOM 637 N N . THR A 1 86 ? 8.181 10.411 -1.047 1.00 93.19 86 THR A N 1
ATOM 638 C CA . THR A 1 86 ? 7.118 10.185 -2.049 1.00 93.19 86 THR A CA 1
ATOM 639 C C . THR A 1 86 ? 6.487 11.471 -2.581 1.00 93.19 86 THR A C 1
ATOM 641 O O . THR A 1 86 ? 6.019 11.488 -3.713 1.00 93.19 86 THR A O 1
ATOM 644 N N . ASP A 1 87 ? 6.528 12.560 -1.809 1.00 91.88 87 ASP A N 1
ATOM 645 C CA . ASP A 1 87 ? 6.054 13.884 -2.237 1.00 91.88 87 ASP A CA 1
ATOM 646 C C . ASP A 1 87 ? 6.872 14.460 -3.420 1.00 91.88 87 ASP A C 1
ATOM 648 O O . ASP A 1 87 ? 6.389 15.345 -4.121 1.00 91.88 87 ASP A O 1
ATOM 652 N N . ASP A 1 88 ? 8.087 13.951 -3.661 1.00 95.31 88 ASP A N 1
ATOM 653 C CA . ASP A 1 88 ? 8.971 14.379 -4.754 1.00 95.31 88 ASP A CA 1
ATOM 654 C C . ASP A 1 88 ? 8.893 13.459 -5.992 1.00 95.31 88 ASP A C 1
ATOM 656 O O . ASP A 1 88 ? 9.689 13.600 -6.922 1.00 95.31 88 ASP A O 1
ATOM 660 N N . TRP A 1 89 ? 7.981 12.482 -6.007 1.00 96.94 89 TRP A N 1
ATOM 661 C CA . TRP A 1 89 ? 7.818 11.576 -7.146 1.00 96.94 89 TRP A CA 1
ATOM 662 C C . TRP A 1 89 ? 7.006 12.241 -8.257 1.00 96.94 89 TRP A C 1
ATOM 664 O O . TRP A 1 89 ? 6.021 12.934 -8.002 1.00 96.94 89 TRP A O 1
ATOM 674 N N . SER A 1 90 ? 7.379 11.977 -9.507 1.00 96.94 90 SER A N 1
ATOM 675 C CA . SER A 1 90 ? 6.669 12.453 -10.692 1.00 96.94 90 SER A CA 1
ATOM 676 C C . SER A 1 90 ? 6.185 11.289 -11.548 1.00 96.94 90 SER A C 1
ATOM 678 O O . SER A 1 90 ? 6.942 10.380 -11.895 1.00 96.94 90 SER A O 1
ATOM 680 N N . GLY A 1 91 ? 4.895 11.321 -11.877 1.00 97.06 91 GLY A N 1
ATOM 681 C CA . GLY A 1 91 ? 4.258 10.346 -12.753 1.00 97.06 91 GLY A CA 1
ATOM 682 C C . GLY A 1 91 ? 4.333 10.736 -14.227 1.00 97.06 91 GLY A C 1
ATOM 683 O O . GLY A 1 91 ? 4.582 11.895 -14.572 1.00 97.06 91 GLY A O 1
ATOM 684 N N . GLY A 1 92 ? 4.100 9.752 -15.090 1.00 95.81 92 GLY A N 1
ATOM 685 C CA . GLY A 1 92 ? 3.922 9.939 -16.526 1.00 95.81 92 GLY A CA 1
ATOM 686 C C . GLY A 1 92 ? 2.666 10.739 -16.889 1.00 95.81 92 GLY A C 1
ATOM 687 O O . GLY A 1 92 ? 1.859 11.075 -16.021 1.00 95.81 92 GLY A O 1
ATOM 688 N N . PRO A 1 93 ? 2.470 11.046 -18.184 1.00 92.31 93 PRO A N 1
ATOM 689 C CA . PRO A 1 93 ? 1.337 11.847 -18.655 1.00 92.31 93 PRO A CA 1
ATOM 690 C C . PRO A 1 93 ? -0.029 11.223 -18.335 1.00 92.31 93 PRO A C 1
ATOM 692 O O . PRO A 1 93 ? -0.998 11.955 -18.152 1.00 92.31 93 PRO A O 1
ATOM 695 N N . ASP A 1 94 ? -0.088 9.894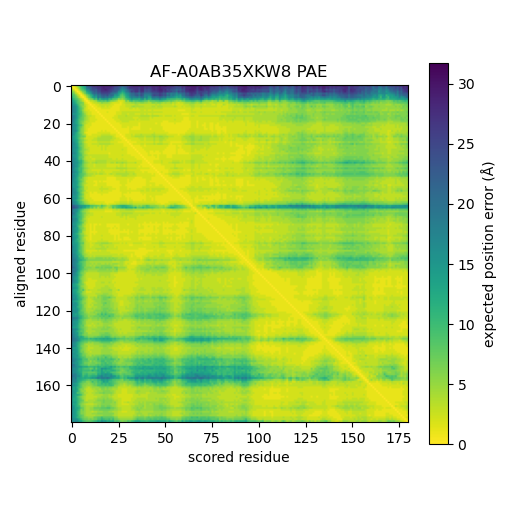 -18.231 1.00 92.62 94 ASP A N 1
ATOM 696 C CA . ASP A 1 94 ? -1.303 9.140 -17.916 1.00 92.62 94 ASP A CA 1
ATOM 697 C C . ASP A 1 94 ? -1.431 8.801 -16.418 1.00 92.62 94 ASP A C 1
ATOM 699 O O . ASP A 1 94 ? -2.324 8.045 -16.034 1.00 92.62 94 ASP A O 1
ATOM 703 N N . ALA A 1 95 ? -0.552 9.336 -15.559 1.00 94.12 95 ALA A N 1
ATOM 704 C CA . ALA A 1 95 ? -0.615 9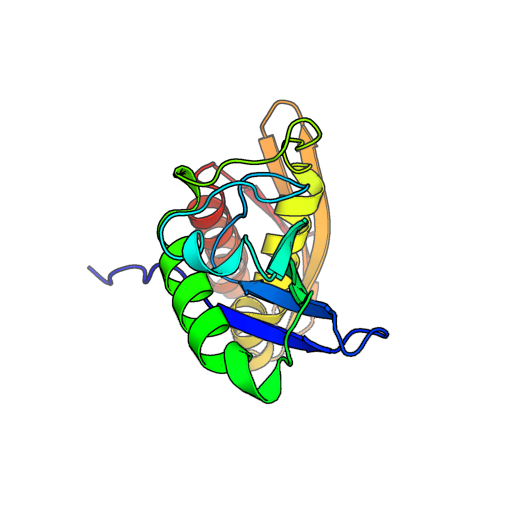.097 -14.123 1.00 94.12 95 ALA A CA 1
ATOM 705 C C . ALA A 1 95 ? -1.867 9.732 -13.504 1.00 94.12 95 ALA A C 1
ATOM 707 O O . ALA A 1 95 ? -2.231 10.876 -13.790 1.00 94.12 95 ALA A O 1
ATOM 708 N N . GLN A 1 96 ? -2.516 8.985 -12.618 1.00 94.06 96 GLN A N 1
ATOM 709 C CA . GLN A 1 96 ? -3.767 9.372 -11.974 1.00 94.06 96 GLN A CA 1
ATOM 710 C C . GLN A 1 96 ? -3.600 9.402 -10.462 1.00 94.06 96 GLN A C 1
ATOM 712 O O . GLN A 1 96 ? -2.876 8.592 -9.887 1.00 94.06 96 GLN A O 1
ATOM 717 N N . ILE A 1 97 ? -4.303 10.318 -9.797 1.00 89.81 97 ILE A N 1
ATOM 718 C CA . ILE A 1 97 ? -4.421 10.288 -8.335 1.00 89.81 97 ILE A CA 1
ATOM 719 C C . ILE A 1 97 ? -5.017 8.930 -7.944 1.00 89.81 97 ILE A C 1
ATOM 721 O O . ILE A 1 97 ? -5.967 8.471 -8.580 1.00 89.81 97 ILE A O 1
ATOM 725 N N . LEU A 1 98 ? -4.440 8.278 -6.932 1.00 89.25 98 LEU A N 1
ATOM 726 C CA . LEU A 1 98 ? -4.959 6.997 -6.455 1.00 89.25 98 LEU A CA 1
ATOM 727 C C . LEU A 1 98 ? -6.380 7.164 -5.929 1.00 89.25 98 LEU A C 1
ATOM 729 O O . LEU A 1 98 ? -6.687 8.151 -5.259 1.00 89.25 98 LEU A O 1
ATOM 733 N N . ASP A 1 99 ? -7.216 6.158 -6.172 1.00 90.69 99 ASP A N 1
ATOM 734 C CA . ASP A 1 99 ? -8.536 6.113 -5.564 1.00 90.69 99 ASP A CA 1
ATOM 735 C C . ASP A 1 99 ? -8.401 6.118 -4.032 1.00 90.69 99 ASP A C 1
ATOM 737 O O . ASP A 1 99 ? -7.671 5.316 -3.431 1.00 90.69 99 ASP A O 1
ATOM 741 N N . GLU A 1 100 ? -9.067 7.079 -3.392 1.00 91.56 100 GLU A N 1
ATOM 742 C CA . GLU A 1 100 ? -8.948 7.282 -1.951 1.00 91.56 100 GLU A CA 1
ATOM 743 C C . GLU A 1 100 ? -9.528 6.107 -1.161 1.00 91.56 100 GLU A C 1
ATOM 745 O O . GLU A 1 100 ? -8.985 5.749 -0.112 1.00 91.56 100 GLU A O 1
ATOM 750 N N . ALA A 1 101 ? -10.609 5.494 -1.651 1.00 94.12 101 ALA A N 1
ATOM 751 C CA . ALA A 1 101 ? -11.244 4.369 -0.983 1.00 94.12 101 ALA A CA 1
ATOM 752 C C . ALA A 1 101 ? -10.379 3.110 -1.102 1.00 94.12 101 ALA A C 1
ATOM 754 O O . ALA A 1 101 ? -10.151 2.439 -0.096 1.00 94.12 101 ALA A O 1
ATOM 755 N N . GLU A 1 102 ? -9.817 2.820 -2.276 1.00 93.06 102 GLU A N 1
ATOM 756 C CA . GLU A 1 102 ? -8.866 1.719 -2.457 1.00 93.06 102 GLU A CA 1
ATOM 757 C C . GLU A 1 102 ? -7.600 1.922 -1.618 1.00 93.06 102 GLU A C 1
ATOM 759 O O . GLU A 1 102 ? -7.130 0.987 -0.964 1.00 93.06 102 GLU A O 1
ATOM 764 N N . THR A 1 103 ? -7.078 3.149 -1.560 1.00 94.00 103 THR A N 1
ATOM 765 C CA . THR A 1 103 ? -5.908 3.484 -0.736 1.00 94.00 103 THR A CA 1
ATOM 766 C C . THR A 1 103 ? -6.201 3.297 0.752 1.00 94.00 103 THR A C 1
ATOM 768 O O . THR A 1 103 ? -5.394 2.702 1.476 1.00 94.00 103 THR A O 1
ATOM 771 N N . LEU A 1 104 ? -7.364 3.763 1.218 1.00 95.94 104 LEU A N 1
ATOM 772 C CA . LEU A 1 104 ? -7.820 3.575 2.593 1.00 95.94 104 LEU A CA 1
ATOM 773 C C . LEU A 1 104 ? -8.001 2.088 2.916 1.00 95.94 104 LEU A C 1
ATOM 775 O O . LEU A 1 104 ? -7.532 1.636 3.962 1.00 95.94 104 LEU A O 1
ATOM 779 N N . ARG A 1 105 ? -8.621 1.327 2.005 1.00 96.62 105 ARG A N 1
ATOM 780 C CA . ARG A 1 105 ? -8.805 -0.123 2.126 1.00 96.62 105 ARG A CA 1
ATOM 781 C C . ARG A 1 105 ? -7.472 -0.833 2.283 1.00 96.62 105 ARG A C 1
ATOM 783 O O . ARG A 1 105 ? -7.286 -1.556 3.254 1.00 96.62 105 ARG A O 1
ATOM 790 N N . TRP A 1 106 ? -6.534 -0.569 1.377 1.00 95.19 106 TRP A N 1
ATOM 791 C CA . TRP A 1 106 ? -5.202 -1.160 1.409 1.00 95.19 106 TRP A CA 1
ATOM 792 C C . TRP A 1 106 ? -4.480 -0.875 2.727 1.00 95.19 106 TRP A C 1
ATOM 794 O O . TRP A 1 106 ? -3.939 -1.782 3.358 1.00 95.19 106 TRP A O 1
ATOM 804 N N . CYS A 1 107 ? -4.493 0.383 3.176 1.00 95.12 107 CYS A N 1
ATOM 805 C CA . CYS A 1 107 ? -3.855 0.762 4.434 1.00 95.12 107 CYS A CA 1
ATOM 806 C C . CYS A 1 107 ? -4.508 0.074 5.643 1.00 95.12 107 CYS A C 1
ATOM 808 O O . CYS A 1 107 ? -3.802 -0.314 6.575 1.00 95.12 107 CYS A O 1
ATOM 810 N N . ALA A 1 108 ? -5.836 -0.072 5.643 1.00 96.31 108 ALA A N 1
ATOM 811 C CA . ALA A 1 108 ? -6.564 -0.753 6.707 1.00 96.31 108 ALA A CA 1
ATOM 812 C C . ALA A 1 108 ? -6.260 -2.256 6.721 1.00 96.31 108 ALA A C 1
ATOM 814 O O . ALA A 1 108 ? -5.901 -2.781 7.775 1.00 96.31 108 ALA A O 1
ATOM 815 N N . ASP A 1 109 ? -6.331 -2.920 5.566 1.00 96.25 109 ASP A N 1
ATOM 816 C CA . ASP A 1 109 ? -6.017 -4.343 5.422 1.00 96.25 109 ASP A CA 1
ATOM 817 C C . ASP A 1 109 ? -4.577 -4.644 5.852 1.00 96.25 109 ASP A C 1
ATOM 819 O O . ASP A 1 109 ? -4.347 -5.591 6.600 1.00 96.25 109 ASP A O 1
ATOM 823 N N . GLU A 1 110 ? -3.606 -3.810 5.472 1.00 94.50 110 GLU A N 1
ATOM 824 C CA . GLU A 1 110 ? -2.204 -3.988 5.867 1.00 94.50 110 GLU A CA 1
ATOM 825 C C . GLU A 1 110 ? -2.007 -3.858 7.383 1.00 94.50 110 GLU A C 1
ATOM 827 O O . GLU A 1 110 ? -1.352 -4.696 8.007 1.00 94.50 110 GLU A O 1
ATOM 832 N N . LEU A 1 111 ? -2.625 -2.855 8.013 1.00 94.12 111 LEU A N 1
ATOM 833 C CA . LEU A 1 111 ? -2.546 -2.679 9.464 1.00 94.12 111 LEU A CA 1
ATOM 834 C C . LEU A 1 111 ? -3.235 -3.821 10.218 1.00 94.12 111 LEU A C 1
ATOM 836 O O . LEU A 1 111 ? -2.710 -4.282 11.239 1.00 94.12 111 LEU A O 1
ATOM 840 N N . ILE A 1 112 ? -4.388 -4.277 9.722 1.00 95.44 112 ILE A N 1
ATOM 841 C CA . ILE A 1 112 ? -5.157 -5.392 10.282 1.00 95.44 112 ILE A CA 1
ATOM 842 C C . ILE A 1 112 ? -4.394 -6.707 10.119 1.00 95.44 112 ILE A C 1
ATOM 844 O O . ILE A 1 112 ? -4.297 -7.456 11.084 1.00 95.44 112 ILE A O 1
ATOM 848 N N . ALA A 1 113 ? -3.793 -6.976 8.961 1.00 92.88 113 ALA A N 1
ATOM 849 C CA . ALA A 1 113 ? -2.982 -8.171 8.734 1.00 92.88 113 ALA A CA 1
ATOM 850 C C . ALA A 1 113 ? -1.647 -8.140 9.500 1.00 92.88 113 ALA A C 1
ATOM 852 O O . ALA A 1 113 ? -1.087 -9.189 9.818 1.00 92.88 113 ALA A O 1
ATOM 853 N N . GLY A 1 114 ? -1.136 -6.946 9.805 1.00 90.88 114 GLY A N 1
ATOM 854 C CA . GLY A 1 114 ? 0.126 -6.745 10.503 1.00 90.88 114 GLY A CA 1
ATOM 855 C C . GLY A 1 114 ? -0.050 -6.363 11.980 1.00 90.88 114 GLY A C 1
ATOM 856 O O . GLY A 1 114 ? -0.542 -7.155 12.792 1.00 90.88 114 GLY A O 1
ATOM 857 N N . PRO A 1 115 ? 0.415 -5.169 12.390 1.00 89.25 115 PRO A N 1
ATOM 858 C CA . PRO A 1 115 ? 0.601 -4.831 13.799 1.00 89.25 115 PRO A CA 1
ATOM 859 C C . PRO A 1 115 ? -0.696 -4.752 14.612 1.00 89.25 115 PRO A C 1
ATOM 861 O O . PRO A 1 115 ? -0.644 -4.951 15.825 1.00 89.25 115 PRO A O 1
ATOM 864 N N . VAL A 1 116 ? -1.844 -4.444 13.999 1.00 92.19 116 VAL A N 1
ATOM 865 C CA . VAL A 1 116 ? -3.129 -4.367 14.714 1.00 92.19 116 VAL A CA 1
ATOM 866 C C . VAL A 1 116 ? -3.695 -5.769 14.940 1.00 92.19 116 VAL A C 1
ATOM 868 O O . VAL A 1 116 ? -4.041 -6.104 16.076 1.00 92.19 116 VAL A O 1
ATOM 871 N N . GLY A 1 117 ? -3.718 -6.625 13.915 1.00 92.62 117 GLY A N 1
ATOM 872 C CA . GLY A 1 117 ? -4.176 -8.011 14.059 1.00 92.62 117 GLY A CA 1
ATOM 873 C C . GLY A 1 117 ? -3.299 -8.835 14.991 1.00 92.62 117 GLY A C 1
ATOM 874 O O . GLY A 1 117 ? -3.827 -9.609 15.787 1.00 92.62 117 GLY A O 1
ATOM 875 N N . ALA A 1 118 ? -1.981 -8.610 14.987 1.00 91.81 118 ALA A N 1
ATOM 876 C CA . ALA A 1 118 ? -1.071 -9.258 15.930 1.00 91.81 118 ALA A CA 1
ATOM 877 C C . ALA A 1 118 ? -1.462 -8.978 17.394 1.00 91.81 118 ALA A C 1
ATOM 879 O O . ALA A 1 118 ? -1.461 -9.887 18.224 1.00 91.81 118 ALA A O 1
ATOM 880 N N . VAL A 1 119 ? -1.867 -7.741 17.712 1.00 90.38 119 VAL A N 1
ATOM 881 C CA . VAL A 1 119 ? -2.358 -7.386 19.053 1.00 90.38 119 VAL A CA 1
ATOM 882 C C . VAL A 1 119 ? -3.681 -8.087 19.354 1.00 90.38 119 VAL A C 1
ATOM 884 O O . VAL A 1 119 ? -3.835 -8.612 20.455 1.00 90.38 119 VAL A O 1
ATOM 887 N N . ALA A 1 120 ? -4.624 -8.136 18.410 1.00 92.00 120 ALA A N 1
ATOM 888 C CA . ALA A 1 120 ? -5.897 -8.833 18.610 1.00 92.00 120 ALA A CA 1
ATOM 889 C C . ALA A 1 120 ? -5.681 -10.333 18.896 1.00 92.00 12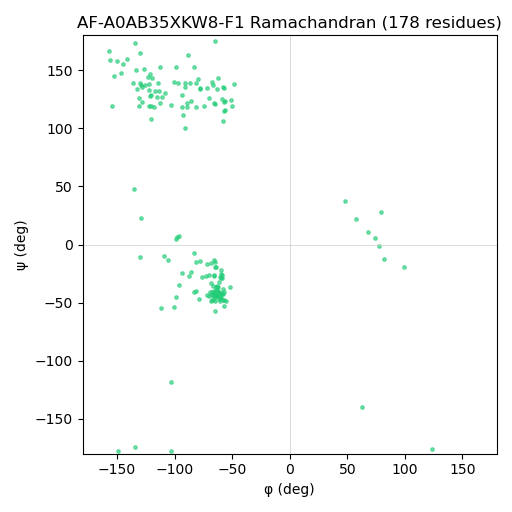0 ALA A C 1
ATOM 891 O O . ALA A 1 120 ? -6.205 -10.866 19.879 1.00 92.00 120 ALA A O 1
ATOM 892 N N . ALA A 1 121 ? -4.819 -10.980 18.107 1.00 93.00 121 ALA A N 1
ATOM 893 C CA . ALA A 1 121 ? -4.491 -12.395 18.238 1.00 93.00 121 ALA A CA 1
ATOM 894 C C . ALA A 1 121 ? -3.857 -12.726 19.598 1.00 93.00 121 ALA A C 1
ATOM 896 O O . ALA A 1 121 ? -4.238 -13.712 20.229 1.00 93.00 121 ALA A O 1
ATOM 897 N N . MET A 1 122 ? -2.953 -11.875 20.103 1.00 91.56 122 MET A N 1
ATOM 898 C CA . MET A 1 122 ? -2.342 -12.040 21.432 1.00 91.56 122 MET A CA 1
ATOM 899 C C . MET A 1 122 ? -3.363 -12.068 22.578 1.00 91.56 122 MET A C 1
ATOM 901 O O . MET A 1 122 ? -3.091 -12.658 23.621 1.00 91.56 122 MET A O 1
ATOM 905 N N . HIS A 1 123 ? -4.527 -11.446 22.391 1.00 89.44 123 HIS A N 1
ATOM 906 C CA . HIS A 1 123 ? -5.605 -11.422 23.378 1.00 89.44 123 HIS A CA 1
ATOM 907 C C . HIS A 1 123 ? -6.698 -12.464 23.096 1.00 89.44 123 HIS A C 1
ATOM 909 O O . HIS A 1 123 ? -7.693 -12.499 23.814 1.00 89.44 123 HIS A O 1
ATOM 915 N N . GLY A 1 124 ? -6.531 -13.324 22.083 1.00 91.25 124 GLY A N 1
ATOM 916 C CA . GLY A 1 124 ? -7.500 -14.366 21.734 1.00 91.25 124 GLY A CA 1
ATOM 917 C C . GLY A 1 124 ? -8.706 -13.865 20.932 1.00 91.25 124 GLY A C 1
ATOM 918 O O . GLY A 1 124 ? -9.797 -14.432 21.034 1.00 91.25 124 GLY A O 1
ATOM 919 N N . GLY A 1 125 ? -8.545 -12.792 20.157 1.00 93.81 125 GLY A N 1
ATOM 920 C CA . GLY A 1 125 ? -9.572 -12.295 19.242 1.00 93.81 125 GLY A CA 1
ATOM 921 C C . GLY A 1 125 ? -9.026 -11.945 17.862 1.00 93.81 125 GLY A C 1
ATOM 922 O O . GLY A 1 125 ? -7.859 -12.183 17.554 1.00 93.81 125 GLY A O 1
ATOM 923 N N . SER A 1 126 ? -9.890 -11.382 17.023 1.00 94.12 126 SER A N 1
ATOM 924 C CA . SER A 1 126 ? -9.518 -10.840 15.715 1.00 94.12 126 SER A CA 1
ATOM 925 C C . SER A 1 126 ? -10.281 -9.552 15.425 1.00 94.12 126 SER A C 1
ATOM 927 O O . SER A 1 126 ? -11.325 -9.276 16.023 1.00 94.12 126 SER A O 1
ATOM 929 N N . ILE A 1 127 ? -9.723 -8.776 14.503 1.00 94.81 127 ILE A N 1
ATOM 930 C CA . ILE A 1 127 ? -10.315 -7.593 13.889 1.00 94.81 127 ILE A CA 1
ATOM 931 C C . ILE A 1 127 ? -10.348 -7.844 12.386 1.00 94.81 127 ILE A C 1
ATOM 933 O O . ILE A 1 127 ? -9.366 -8.326 11.825 1.00 94.81 127 ILE A O 1
ATOM 937 N N . GLU A 1 128 ? -11.477 -7.572 11.751 1.00 95.69 128 GLU A N 1
ATOM 938 C CA . GLU A 1 128 ? -11.669 -7.784 10.318 1.00 95.69 128 GLU A CA 1
ATOM 939 C C . GLU A 1 128 ? -12.204 -6.508 9.681 1.00 95.69 128 GLU A C 1
ATOM 941 O O . GLU A 1 128 ? -13.106 -5.876 10.233 1.00 95.69 128 GLU A O 1
ATOM 946 N N . LEU A 1 129 ? -11.652 -6.137 8.524 1.00 97.56 129 LEU A N 1
ATOM 947 C CA . LEU A 1 129 ? -12.175 -5.037 7.729 1.00 97.56 129 LEU A CA 1
ATOM 948 C C . LEU A 1 129 ? -13.513 -5.451 7.120 1.00 97.56 129 LEU A C 1
ATOM 950 O O . LEU A 1 129 ? -13.595 -6.478 6.445 1.00 97.56 129 LEU A O 1
ATOM 954 N N . VAL A 1 130 ? -14.548 -4.645 7.337 1.00 97.69 130 VAL A N 1
ATOM 955 C CA . VAL A 1 130 ? -15.858 -4.864 6.720 1.00 97.69 130 VAL A CA 1
ATOM 956 C C . VAL A 1 130 ? -16.028 -3.945 5.528 1.00 97.69 130 VAL A C 1
ATOM 958 O O . VAL A 1 130 ? -16.302 -4.414 4.425 1.00 97.69 130 VAL A O 1
ATOM 961 N N . ASP A 1 131 ? -15.835 -2.648 5.747 1.00 97.19 131 ASP A N 1
ATOM 962 C CA . ASP A 1 131 ? -16.068 -1.645 4.720 1.00 97.19 131 ASP A CA 1
ATOM 963 C C . ASP A 1 131 ? -15.162 -0.429 4.894 1.00 97.19 131 ASP A C 1
ATOM 965 O O . ASP A 1 131 ? -14.661 -0.145 5.988 1.00 97.19 131 ASP A O 1
ATOM 969 N N . VAL A 1 132 ? -14.975 0.292 3.796 1.00 97.56 132 VAL A N 1
ATOM 970 C CA . VAL A 1 132 ? -14.358 1.611 3.786 1.00 97.56 132 VAL A CA 1
ATOM 971 C C . VAL A 1 132 ? -15.236 2.567 3.002 1.00 97.56 132 VAL A C 1
ATOM 973 O O . VAL A 1 132 ? -15.768 2.233 1.948 1.00 97.56 132 VAL A O 1
ATOM 976 N N . THR A 1 133 ? -15.369 3.785 3.502 1.00 96.56 133 THR A N 1
ATOM 977 C CA . THR A 1 133 ? -16.160 4.819 2.843 1.00 96.56 133 THR A CA 1
ATOM 978 C C . THR A 1 133 ? -15.368 6.108 2.801 1.00 96.56 133 THR A C 1
ATOM 980 O O . THR A 1 133 ? -14.795 6.528 3.809 1.00 96.56 133 THR A O 1
ATOM 983 N N . VAL A 1 134 ? -15.367 6.740 1.632 1.00 95.50 134 VAL A N 1
ATOM 984 C CA . VAL A 1 134 ? -14.893 8.106 1.439 1.00 95.50 134 VAL A CA 1
ATOM 985 C C 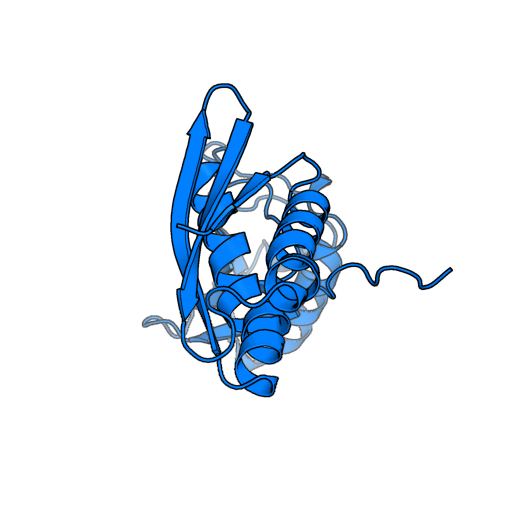. VAL A 1 134 ? -16.070 8.904 0.898 1.00 95.50 134 VAL A C 1
ATOM 987 O O . VAL A 1 134 ? -16.490 8.693 -0.235 1.00 95.50 134 VAL A O 1
ATOM 990 N N . ASP A 1 135 ? -16.639 9.774 1.728 1.00 92.50 135 ASP A N 1
ATOM 991 C CA . ASP A 1 135 ? -17.758 10.639 1.344 1.00 92.50 135 ASP A CA 1
ATOM 992 C C . ASP A 1 135 ? -17.462 12.077 1.759 1.00 92.50 135 ASP A C 1
ATOM 994 O O . ASP A 1 135 ? -17.142 12.340 2.915 1.00 92.50 135 ASP A O 1
ATOM 998 N N . ASN A 1 136 ? -17.541 13.012 0.811 1.00 88.50 136 ASN A N 1
ATOM 999 C CA . ASN A 1 136 ? -17.263 14.435 1.036 1.00 88.50 136 ASN A CA 1
ATOM 1000 C C . ASN A 1 136 ? -15.940 14.703 1.794 1.00 88.50 136 ASN A C 1
ATOM 1002 O O . ASN A 1 136 ? -15.870 15.588 2.647 1.00 88.50 136 ASN A O 1
ATOM 1006 N N . GLY A 1 137 ? -14.894 13.917 1.507 1.00 85.31 137 GLY A N 1
ATOM 1007 C CA . GLY A 1 137 ? -13.584 13.997 2.171 1.00 85.31 137 GLY A CA 1
ATOM 1008 C C . GLY A 1 137 ? -13.524 13.358 3.566 1.00 85.31 137 GLY A C 1
ATOM 1009 O O . GLY A 1 137 ? -12.463 13.325 4.186 1.00 85.31 137 GLY A O 1
ATOM 1010 N N . GLN A 1 138 ? -14.632 12.818 4.074 1.00 93.19 138 GLN A N 1
ATOM 1011 C CA . GLN A 1 138 ? -14.660 12.059 5.317 1.00 93.19 138 GLN A CA 1
ATOM 1012 C C . GLN A 1 138 ? -14.313 10.594 5.056 1.00 93.19 138 GLN A C 1
ATOM 1014 O O . GLN A 1 138 ? -14.983 9.908 4.285 1.00 93.19 138 GLN A O 1
ATOM 1019 N N . ARG A 1 139 ? -13.281 10.104 5.749 1.00 97.00 139 ARG A N 1
ATOM 1020 C CA . ARG A 1 139 ? -12.786 8.729 5.635 1.00 97.00 139 ARG A CA 1
ATOM 1021 C C . ARG A 1 139 ? -13.247 7.897 6.812 1.00 97.00 139 ARG A C 1
ATOM 1023 O O . ARG A 1 139 ? -12.903 8.193 7.957 1.00 97.00 139 ARG A O 1
ATOM 1030 N N . THR A 1 140 ? -13.993 6.841 6.521 1.00 97.25 140 THR A N 1
ATOM 1031 C CA . THR A 1 140 ? -14.554 5.954 7.535 1.00 97.25 140 THR A CA 1
ATOM 1032 C C . THR A 1 140 ? -14.161 4.508 7.265 1.00 97.25 140 THR A C 1
ATOM 1034 O O . THR A 1 140 ? -14.199 4.054 6.125 1.00 97.25 140 THR A O 1
ATOM 1037 N N . VAL A 1 141 ? -13.795 3.782 8.319 1.00 97.94 141 VAL A N 1
ATOM 1038 C CA . VAL A 1 141 ? -13.461 2.355 8.276 1.00 97.94 141 VAL A CA 1
ATOM 1039 C C . VAL A 1 141 ? -14.374 1.596 9.233 1.00 97.94 141 VAL A C 1
ATOM 1041 O O . VAL A 1 141 ? -14.360 1.846 10.439 1.00 97.94 141 VAL A O 1
ATOM 1044 N N . ALA A 1 142 ? -15.154 0.661 8.702 1.00 96.94 142 ALA A N 1
ATOM 1045 C CA . ALA A 1 142 ? -15.985 -0.246 9.483 1.00 96.94 142 ALA A CA 1
ATOM 1046 C C . ALA A 1 142 ? -15.225 -1.551 9.739 1.00 96.94 142 ALA A C 1
ATOM 1048 O O . ALA A 1 142 ? -14.725 -2.180 8.801 1.00 96.94 142 ALA A O 1
ATOM 1049 N N . VAL A 1 143 ? -15.156 -1.984 10.997 1.00 96.38 143 VAL A N 1
ATOM 1050 C CA . VAL A 1 143 ? -14.498 -3.237 11.389 1.00 96.38 143 VAL A CA 1
ATOM 1051 C C . VAL A 1 143 ? -15.425 -4.128 12.204 1.00 96.38 143 VAL A C 1
ATOM 1053 O O . VAL A 1 143 ? -16.271 -3.646 12.948 1.00 96.38 143 VAL A O 1
ATOM 1056 N N . ALA A 1 144 ? -15.226 -5.438 12.117 1.00 94.56 144 ALA A N 1
ATOM 1057 C CA . ALA A 1 144 ? -15.878 -6.406 12.988 1.00 94.56 144 ALA A CA 1
ATOM 1058 C C . ALA A 1 144 ? -14.858 -6.999 13.964 1.00 94.56 144 ALA A C 1
ATOM 1060 O O . ALA A 1 144 ? -13.804 -7.490 13.549 1.00 94.56 144 ALA A O 1
ATOM 1061 N N . MET A 1 145 ? -15.187 -7.005 15.258 1.00 92.94 145 MET A N 1
ATOM 1062 C CA . MET A 1 145 ? -14.380 -7.683 16.276 1.00 92.94 145 MET A CA 1
ATOM 1063 C C . MET A 1 145 ? -14.945 -9.073 16.577 1.00 92.94 145 MET A C 1
ATOM 1065 O O . MET A 1 145 ? -16.161 -9.283 16.708 1.00 92.94 145 MET A O 1
ATOM 1069 N N . LYS A 1 146 ? -14.047 -10.048 16.734 1.00 93.25 146 LYS A N 1
ATOM 1070 C CA . LYS A 1 146 ? -14.395 -11.435 17.0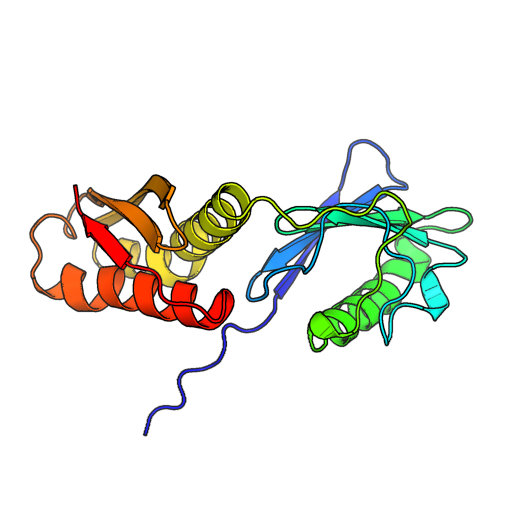67 1.00 93.25 146 LYS A CA 1
ATOM 1071 C C . LYS A 1 146 ? -13.580 -11.963 18.245 1.00 93.25 146 LYS A C 1
ATOM 1073 O O . LYS A 1 146 ? -12.566 -11.393 18.647 1.00 93.25 146 LYS A O 1
ATOM 1078 N N . GLY A 1 147 ? -14.042 -13.084 18.800 1.00 92.94 147 GLY A N 1
ATOM 1079 C CA . GLY A 1 147 ? -13.412 -13.740 19.946 1.00 92.94 147 GLY A CA 1
ATOM 1080 C C . GLY A 1 147 ? -13.421 -12.849 21.186 1.00 92.94 147 GLY A C 1
ATOM 1081 O O . GLY A 1 147 ? -14.394 -12.139 21.436 1.00 92.94 147 GLY A O 1
ATOM 1082 N N . ALA A 1 148 ? -12.322 -12.864 21.937 1.00 91.56 148 ALA A N 1
ATOM 1083 C CA . ALA A 1 148 ? -12.180 -12.084 23.166 1.00 91.56 148 ALA A CA 1
ATOM 1084 C C . ALA A 1 148 ? -12.203 -10.557 22.952 1.00 91.56 148 ALA A C 1
ATOM 1086 O O . ALA A 1 148 ? -12.375 -9.809 23.913 1.00 91.56 148 ALA A O 1
ATOM 1087 N N . CYS A 1 149 ? -12.040 -10.080 21.712 1.00 90.88 149 CYS A N 1
ATOM 1088 C CA . CYS A 1 149 ? -12.104 -8.654 21.393 1.00 90.88 149 CYS A CA 1
ATOM 1089 C C . CYS A 1 149 ? -13.543 -8.118 21.369 1.00 90.88 149 CYS A C 1
ATOM 1091 O O . CYS A 1 149 ? -13.751 -6.944 21.669 1.00 90.88 149 CYS A O 1
ATOM 1093 N N . ARG A 1 150 ? -14.536 -8.962 21.057 1.00 90.25 150 ARG A N 1
ATOM 1094 C CA . ARG A 1 150 ? -15.934 -8.533 20.925 1.00 90.25 150 ARG A CA 1
ATOM 1095 C C . ARG A 1 150 ? -16.487 -8.057 22.269 1.00 90.25 150 ARG A C 1
ATOM 1097 O O . ARG A 1 150 ? -16.523 -8.821 23.232 1.00 90.25 150 ARG A O 1
ATOM 1104 N N . GLY A 1 151 ? -16.945 -6.805 22.324 1.00 83.44 151 GLY A N 1
ATOM 1105 C CA . GLY A 1 151 ? -17.510 -6.202 23.538 1.00 83.44 151 GLY A CA 1
ATOM 1106 C C . GLY A 1 151 ? -16.497 -5.966 24.666 1.00 83.44 151 GLY A C 1
ATOM 1107 O O . GLY A 1 151 ? -16.895 -5.652 25.786 1.00 83.44 151 GLY A O 1
ATOM 1108 N N . CYS A 1 152 ? -15.195 -6.115 24.399 1.00 86.44 152 CYS A N 1
ATOM 1109 C CA . CYS A 1 152 ? -14.143 -5.848 25.371 1.00 86.44 152 CYS A CA 1
ATOM 1110 C C . CYS A 1 152 ? -13.845 -4.339 25.422 1.00 86.44 152 CYS A C 1
ATOM 1112 O O . CYS A 1 152 ? -13.346 -3.789 24.438 1.00 86.44 152 CYS A O 1
ATOM 1114 N N . PRO A 1 153 ? -14.040 -3.646 26.562 1.00 84.00 153 PRO A N 1
ATOM 1115 C CA . PRO A 1 153 ? -13.757 -2.210 26.654 1.00 84.00 153 PRO A CA 1
ATOM 1116 C C . PRO A 1 153 ? -12.289 -1.864 26.362 1.00 84.00 153 PRO A C 1
ATOM 1118 O O . PRO A 1 153 ? -11.980 -0.787 25.857 1.00 84.00 153 PRO A O 1
ATOM 1121 N N . ALA A 1 154 ? -11.369 -2.793 26.645 1.00 81.44 154 ALA A N 1
ATOM 1122 C CA . ALA A 1 154 ? -9.952 -2.619 26.342 1.00 81.44 154 ALA A CA 1
ATOM 1123 C C . ALA A 1 154 ? -9.648 -2.725 24.837 1.00 81.44 154 ALA A C 1
ATOM 1125 O O . ALA A 1 154 ? -8.686 -2.111 24.376 1.00 81.44 154 ALA A O 1
ATOM 1126 N N . ALA A 1 155 ? -10.453 -3.455 24.056 1.00 79.62 155 ALA A N 1
ATOM 1127 C CA . ALA A 1 155 ? -10.278 -3.565 22.606 1.00 79.62 155 ALA A CA 1
ATOM 1128 C C . ALA A 1 155 ? -10.583 -2.238 21.893 1.00 79.62 155 ALA A C 1
ATOM 1130 O O . ALA A 1 155 ? -9.891 -1.883 20.938 1.00 79.62 155 ALA A O 1
ATOM 1131 N N . LEU A 1 156 ? -11.526 -1.451 22.422 1.00 75.31 156 LEU A N 1
ATOM 1132 C CA . LEU A 1 156 ? -11.828 -0.110 21.918 1.00 75.31 156 LEU A CA 1
ATOM 1133 C C . LEU A 1 156 ? -10.599 0.816 21.987 1.00 75.31 156 LEU A C 1
ATOM 1135 O O . LEU A 1 156 ? -10.277 1.528 21.043 1.00 75.31 156 LEU A O 1
ATOM 1139 N N . ILE A 1 157 ? -9.841 0.759 23.081 1.00 73.38 157 ILE A N 1
ATOM 1140 C CA . ILE A 1 157 ? -8.643 1.598 23.246 1.00 73.38 157 ILE A CA 1
ATOM 1141 C C . ILE A 1 157 ? -7.434 0.999 22.511 1.00 73.38 157 ILE A C 1
ATOM 1143 O O . ILE A 1 157 ? -6.634 1.717 21.919 1.00 73.38 157 ILE A O 1
ATOM 1147 N N . THR A 1 158 ? -7.261 -0.323 22.546 1.00 75.94 158 THR A N 1
ATOM 1148 C CA . THR A 1 158 ? -6.022 -0.959 22.061 1.00 75.94 158 THR A CA 1
ATOM 1149 C C . THR A 1 158 ? -6.020 -1.288 20.569 1.00 75.94 158 THR A C 1
ATOM 1151 O O . THR A 1 158 ? -4.938 -1.319 19.977 1.00 75.94 158 THR A O 1
ATOM 1154 N N . LEU A 1 159 ? -7.187 -1.508 19.957 1.00 86.31 159 LEU A N 1
ATOM 1155 C CA . LEU A 1 159 ? -7.321 -1.870 18.543 1.00 86.31 159 LEU A CA 1
ATOM 1156 C C . LEU A 1 159 ? -7.968 -0.751 17.735 1.00 86.31 159 LEU A C 1
ATOM 1158 O O . LEU A 1 159 ? -7.369 -0.286 16.771 1.00 86.31 159 LEU A O 1
ATOM 1162 N N . HIS A 1 160 ? -9.147 -0.289 18.150 1.00 88.62 160 HIS A N 1
ATOM 1163 C CA . HIS A 1 160 ? -9.920 0.710 17.407 1.00 88.62 160 HIS A CA 1
ATOM 1164 C C . HIS A 1 160 ? -9.194 2.063 17.335 1.00 88.62 160 HIS A C 1
ATOM 1166 O O . HIS A 1 160 ? -8.818 2.485 16.242 1.00 88.62 160 HIS A O 1
ATOM 1172 N N . GLN A 1 161 ? -8.844 2.665 18.477 1.00 88.75 161 GLN A N 1
ATOM 1173 C CA . GLN A 1 161 ? -8.063 3.916 18.495 1.00 88.75 161 GLN A CA 1
ATOM 1174 C C . GLN A 1 161 ? -6.675 3.764 17.860 1.00 88.75 161 GLN A C 1
ATOM 1176 O O . GLN A 1 161 ? -6.145 4.703 17.266 1.00 88.75 161 GLN A O 1
ATOM 1181 N N . ARG A 1 162 ? -6.059 2.581 17.973 1.00 90.38 162 ARG A N 1
ATOM 1182 C CA . ARG A 1 162 ? -4.751 2.318 17.364 1.00 90.38 162 ARG A CA 1
ATOM 1183 C C . ARG A 1 162 ? -4.835 2.308 15.841 1.00 90.38 162 ARG A C 1
ATOM 1185 O O . ARG A 1 162 ? -3.992 2.932 15.201 1.00 90.38 162 ARG A O 1
ATOM 1192 N N . LEU A 1 163 ? -5.814 1.599 15.283 1.00 94.06 163 LEU A N 1
ATOM 1193 C CA . LEU A 1 163 ? -6.051 1.546 13.844 1.00 94.06 163 LEU A CA 1
ATOM 1194 C C . LEU A 1 163 ? -6.363 2.947 13.313 1.00 94.06 163 LEU A C 1
ATOM 1196 O O . LEU A 1 163 ? -5.706 3.401 12.381 1.00 94.06 163 LEU A O 1
ATOM 1200 N N . GLU A 1 164 ? -7.274 3.660 13.975 1.00 95.44 164 GLU A N 1
ATOM 1201 C CA . GLU A 1 164 ? -7.653 5.031 13.626 1.00 95.44 164 GLU A CA 1
ATOM 1202 C C . GLU A 1 164 ? -6.445 5.975 13.586 1.00 95.44 164 GLU A C 1
ATOM 1204 O O . GLU A 1 164 ? -6.216 6.689 12.605 1.00 95.44 164 GLU A O 1
ATOM 1209 N N . HIS A 1 165 ? -5.618 5.929 14.631 1.00 92.94 165 HIS A N 1
ATOM 1210 C CA . HIS A 1 165 ? -4.433 6.764 14.738 1.00 92.94 165 HIS A CA 1
ATOM 1211 C C . HIS A 1 165 ? -3.388 6.443 13.661 1.00 92.94 165 HIS A C 1
ATOM 1213 O O . HIS A 1 165 ? -2.819 7.356 13.064 1.00 92.94 165 HIS A O 1
ATOM 1219 N N . GLN A 1 166 ? -3.118 5.160 13.400 1.00 93.12 166 GLN A N 1
ATOM 1220 C CA . GLN A 1 166 ? -2.131 4.751 12.395 1.00 93.12 166 GLN A CA 1
ATOM 1221 C C . GLN A 1 166 ? -2.581 5.099 10.973 1.00 93.12 166 GLN A C 1
ATOM 1223 O O . GLN A 1 166 ? -1.767 5.594 10.193 1.00 93.12 166 GLN A O 1
ATOM 1228 N N . LEU A 1 167 ? -3.865 4.912 10.657 1.00 94.94 167 LEU A N 1
ATOM 1229 C CA . LEU A 1 167 ? -4.438 5.330 9.377 1.00 94.94 167 LEU A CA 1
ATOM 1230 C C . LEU A 1 167 ? -4.334 6.843 9.191 1.00 94.94 167 LEU A C 1
ATOM 1232 O O . LEU A 1 167 ? -3.844 7.296 8.159 1.00 94.94 167 LEU A O 1
ATOM 1236 N N . SER A 1 168 ? -4.699 7.613 10.220 1.00 94.25 168 SER A N 1
ATOM 1237 C CA . SER A 1 168 ? -4.663 9.076 10.145 1.00 94.25 168 SER A CA 1
ATOM 1238 C C . SER A 1 168 ? -3.243 9.619 9.958 1.00 94.25 168 SER A C 1
ATOM 1240 O O . SER A 1 168 ? -3.013 10.551 9.192 1.00 94.25 168 SER A O 1
ATOM 1242 N N . LEU A 1 169 ? -2.254 9.013 10.627 1.00 91.19 169 LEU A N 1
ATOM 1243 C CA . LEU A 1 169 ? -0.847 9.370 10.439 1.00 91.19 169 LEU A CA 1
ATOM 1244 C C . LEU A 1 169 ? -0.343 9.036 9.033 1.00 91.19 169 LEU A C 1
ATOM 1246 O O . LEU A 1 169 ? 0.404 9.825 8.457 1.00 91.19 169 LEU A O 1
ATOM 1250 N N . ARG A 1 170 ? -0.720 7.870 8.500 1.00 89.12 170 ARG A N 1
ATOM 1251 C CA . ARG A 1 170 ? -0.250 7.395 7.194 1.00 89.12 170 ARG A CA 1
ATOM 1252 C C . ARG A 1 170 ? -0.836 8.208 6.046 1.00 89.12 170 ARG A C 1
ATOM 1254 O O . ARG A 1 170 ? -0.094 8.588 5.150 1.00 89.12 170 ARG A O 1
ATOM 1261 N N . LEU A 1 171 ? -2.135 8.496 6.103 1.00 89.31 171 LEU A N 1
ATOM 1262 C CA . LEU A 1 171 ? -2.850 9.266 5.080 1.00 89.31 171 LEU A CA 1
ATOM 1263 C C . LEU A 1 171 ? -2.709 10.781 5.263 1.00 89.31 171 LEU A C 1
ATOM 1265 O O . LEU A 1 171 ? -3.138 11.537 4.403 1.00 89.31 171 LEU A O 1
ATOM 1269 N N . ARG A 1 172 ? -2.102 11.227 6.373 1.00 88.75 172 ARG A N 1
ATOM 1270 C CA . ARG A 1 172 ? -1.948 12.644 6.749 1.00 88.75 172 ARG A CA 1
ATOM 1271 C C . ARG A 1 172 ? -3.282 13.396 6.865 1.00 88.75 172 ARG A C 1
ATOM 1273 O O . ARG A 1 172 ? -3.303 14.623 6.829 1.00 88.75 172 ARG A O 1
ATOM 1280 N N . GLU A 1 173 ? -4.374 12.669 7.075 1.00 91.38 173 GLU A N 1
ATOM 1281 C CA . GLU A 1 173 ? -5.731 13.196 7.171 1.00 91.38 173 GLU A CA 1
ATOM 1282 C C . GLU A 1 173 ? -6.557 12.401 8.193 1.00 91.38 173 GLU A C 1
ATOM 1284 O O . GLU A 1 173 ? -6.242 11.240 8.453 1.00 91.38 173 GLU A O 1
ATOM 1289 N N . PRO A 1 174 ? -7.612 12.983 8.793 1.00 95.12 174 PRO A N 1
ATOM 1290 C CA . PRO A 1 174 ? -8.432 12.274 9.769 1.00 95.12 174 PRO A CA 1
ATOM 1291 C C . PRO A 1 174 ? -9.142 11.059 9.163 1.00 95.12 174 PRO A C 1
ATOM 1293 O O . PRO A 1 174 ? -9.786 11.153 8.117 1.00 95.12 174 PRO A O 1
ATOM 1296 N N . VAL A 1 175 ? -9.076 9.936 9.873 1.00 97.00 175 VAL A N 1
ATOM 1297 C CA . VAL A 1 175 ? -9.883 8.740 9.617 1.00 97.00 175 VAL A CA 1
ATOM 1298 C C . VAL A 1 175 ? -10.714 8.455 10.857 1.00 97.00 175 VAL A C 1
ATOM 1300 O O . VAL A 1 175 ? -10.239 8.652 11.971 1.00 97.00 175 VAL A O 1
ATOM 1303 N N . THR A 1 176 ? -11.947 7.996 10.678 1.00 96.38 176 THR A N 1
ATOM 1304 C CA . THR A 1 176 ? -12.792 7.493 11.764 1.00 96.38 176 THR A CA 1
ATOM 1305 C C . THR A 1 176 ? -12.967 5.994 11.609 1.00 96.38 176 THR A C 1
ATOM 1307 O O . THR A 1 176 ? -13.382 5.518 10.554 1.00 96.38 176 THR A O 1
ATOM 1310 N N . VAL A 1 177 ? -12.676 5.230 12.654 1.00 95.88 177 VAL A N 1
ATOM 1311 C CA . VAL A 1 177 ? -12.971 3.791 12.672 1.00 95.88 177 VAL A CA 1
ATOM 1312 C C . VAL A 1 177 ? -14.277 3.579 13.445 1.00 95.88 177 VAL A C 1
ATOM 1314 O O . VAL A 1 177 ? -14.612 4.370 14.324 1.00 95.88 177 VAL A O 1
ATOM 1317 N N . HIS A 1 178 ? -15.043 2.531 13.166 1.00 92.38 178 HIS A N 1
ATOM 1318 C CA . HIS A 1 178 ? -16.136 2.094 14.040 1.00 92.38 178 HIS A CA 1
ATOM 1319 C C . HIS A 1 178 ? -16.304 0.571 14.003 1.00 92.38 178 HIS A C 1
ATOM 1321 O O . HIS A 1 178 ? -16.024 -0.067 12.990 1.00 92.38 178 HIS A O 1
ATOM 1327 N N . GLU A 1 179 ? -16.726 -0.007 15.130 1.00 91.12 179 GLU A N 1
ATOM 1328 C CA . GLU A 1 179 ? -17.073 -1.430 15.232 1.00 91.12 179 GLU A CA 1
ATOM 1329 C C . GLU A 1 179 ? -18.539 -1.642 14.830 1.00 91.12 179 GLU A C 1
ATOM 1331 O O . GLU A 1 179 ? -19.396 -0.843 15.222 1.00 91.12 179 GLU A O 1
ATOM 1336 N N . ILE A 1 180 ? -18.815 -2.714 14.078 1.00 89.25 180 ILE A N 1
ATOM 1337 C CA . ILE A 1 180 ? -20.169 -3.150 13.699 1.00 89.25 180 ILE A CA 1
ATOM 1338 C C . ILE A 1 180 ? -20.557 -4.512 14.285 1.00 89.25 180 ILE A C 1
ATOM 1340 O O . ILE A 1 180 ? -19.664 -5.367 14.505 1.00 89.25 180 ILE A O 1
#

Organism: NCBI:txid33010

pLDDT: mean 91.27, std 11.02, range [31.59, 98.44]

Foldseek 3Di:
DPPPPQPQWDWDWDDDPDQQKIKIFIARAFAFWFAWWCDFVLCNVCVVFWTWTDDQRTIIIGGHPDGCVPCVVSNVVSVSVRRVCNVPIDHDPPIGGYDPQSNLVSNLVRCQVPDLQVVQVVQQKGKAWDGWDQDPNATETEIEIGGPLVPDPVVCVRRQVVSQVSSCSRVVHGYHYDYD

Sequence (180 aa):
MKLASRPSTAIHPEATADPATLRWVVSGVSLPFAGELVSAPGLDEFLGRVHVEVTVGAVIATVLEDSWERIGGDFRTALTMALERTDDWSGGPDAQILDEAETLRWCADELIAGPVGAVAAMHGGSIELVDVTVDNGQRTVAVAMKGACRGCPAALITLHQRLEHQLSLRLREPVTVHEI

Mean predicted aligned error: 5.11 Å